Protein AF-0000000075883716 (afdb_homodimer)

Radius of gyration: 22.28 Å; Cα contacts (8 Å, |Δi|>4): 685; chains: 2; bounding box: 42×74×60 Å

Solvent-accessible surface area (backbone atoms only — not comparable to full-atom values): 14110 Å² total; per-residue (Å²): 68,43,34,39,40,38,35,42,37,38,42,79,94,45,75,47,80,47,77,49,76,32,64,31,48,77,49,76,56,90,81,33,36,36,43,35,32,54,48,97,84,68,30,48,33,39,36,39,33,46,90,54,38,39,35,41,36,36,60,47,88,74,57,36,56,46,53,40,36,57,77,34,74,32,83,33,60,38,58,40,90,90,40,79,38,62,29,22,30,38,20,78,39,65,47,73,37,78,90,73,34,32,36,41,40,30,33,33,39,19,37,56,75,78,58,46,74,59,32,37,38,42,35,35,39,36,49,46,70,74,78,74,75,82,122,68,43,34,39,39,39,34,43,37,37,41,78,94,43,75,46,79,46,78,47,77,34,63,33,46,79,48,78,57,90,82,32,36,35,42,36,33,55,48,95,84,69,30,48,33,39,37,39,33,47,93,55,38,38,36,42,36,36,61,47,88,74,58,38,56,46,54,40,35,59,77,32,74,32,84,34,60,39,56,40,90,91,38,78,38,62,28,22,30,39,20,79,40,66,48,74,36,77,90,75,34,33,36,42,41,30,32,32,38,18,38,57,76,78,58,46,76,59,32,37,38,43,34,36,39,36,49,45,68,75,77,74,74,82,120

Foldseek 3Di:
DKKWKWKWKDFPPDIDIDIDIFDWDWDDDPQWIWTWTADPVRWIWIWIDHQFKIWIWTVDVPIAIDIDGEQDWDWGWGQDPVGTAIWIKGWDDWDQDPVQQKIWTWTFIAHPPPRHTRMIMTMMMHDDDPDPPPD/DKKWKWKWKDFPPDIDIDIDIFDWDWDDDPQWIWTWTADPVRWIWIWIDHQFKIWIWTVDVPIAIDIDGEQDWDWGWGQDPVGTAIWIKGWDDWHQDPVQQKIWTWTFIAHPPPRHTRMIMTMMMHDDDPDPPPD

Organism: Streptococcus dysgalactiae (NCBI:txid1334)

InterPro domains:
  IPR012674 Calycin [G3DSA:2.40.128.20] (1-128)
  IPR012674 Calycin [SSF50814] (1-127)
  IPR015231 Protein of unknown function DUF1934 [PF09148] (4-124)

pLDDT: mean 92.32, std 9.29, range [39.94, 98.69]

Nearest PDB structures (foldseek):
  1r0u-assembly1_A  TM=7.817E-01  e=5.070E-07  Bacillus subtilis
  4k00-assembly1_A  TM=6.375E-01  e=2.279E-01  Synechocystis sp. PCC 6803 substr. Kazusa
  2v43-assembly1_A  TM=2.961E-01  e=4.507E-02  Escherichia coli BL21(DE3)
  5v10-assembly1_A-2  TM=6.487E-01  e=1.643E+00  Pseudomonas aeruginosa PAO1
  7svt-assembly4_V  TM=4.064E-01  e=4.759E+00  Mycobacterium tuberculosis

Sequence (270 aa):
MKLQIRNHIRFGDDTEIIHEVHDAEWRQKGDYQYLIYQNDEKEKVVIKYNENELTMSRFSTPQSIMKFFAGKKVLIALPTPMGIQQFLTDTRHYQLDHASQQLALHYDLLQAHTEASFASYQLELSWTFPEADDEMKLQIRNHIRFGDDTEIIHEVHDAEWRQKGDYQYLIYQNDEKEKVVIKYNENELTMSRFSTPQSIMKFFAGKKVLIALPTPMGIQQFLTDTRHYQLDHASQQLALHYDLLQAHTEASFASYQLELSWTFPEADDE

Secondary structure (DSSP, 8-state):
-EEEEEEEEEETTEEEEEEEEEEEEEEEETTEEEEEEE-TTS-EEEEEE-SSEEEEEEE-SS-EEEEEETTBEEEEEEEETTEEEEEEEEEEEEEEETTTTEEEEEEEEEETTT--EEEEEEEEEEEE-------/-EEEEEEEEEETTEEEEEEEEEEEEEEEETTEEEEEEE-TTS-EEEEEE-SSEEEEEEE-SS-EEEEEETTBEEEEEEEETTEEEEEEEEEEEEEEETTTTEEEEEEEEEETTT--EEEEEEEEEEEE-------

Structure (mmCIF, N/CA/C/O backbone):
data_AF-0000000075883716-model_v1
#
loop_
_entity.id
_entity.type
_entity.pdbx_description
1 polymer 'Uncharacterized beta-barrel protein YwiB (DUF1934 family)'
#
loop_
_atom_site.group_PDB
_atom_site.id
_atom_site.type_symbol
_atom_site.label_at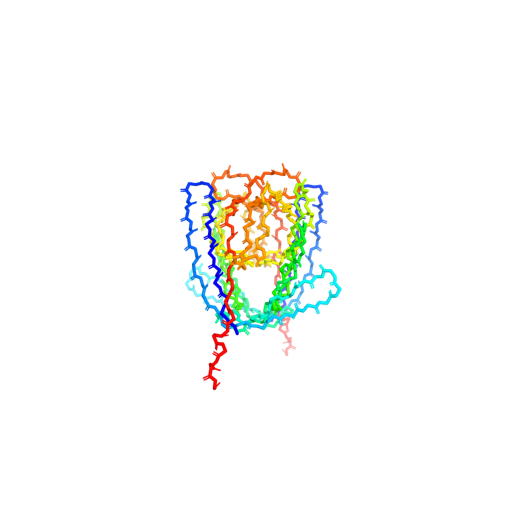om_id
_atom_site.label_alt_id
_atom_site.label_comp_id
_atom_site.label_asym_id
_atom_site.label_entity_id
_atom_site.label_seq_id
_atom_site.pdbx_PDB_ins_code
_atom_site.Cartn_x
_atom_site.Cartn_y
_atom_site.Cartn_z
_atom_site.occupancy
_atom_site.B_iso_or_equiv
_atom_site.auth_seq_id
_atom_site.auth_comp_id
_atom_site.auth_asym_id
_atom_site.auth_atom_id
_atom_site.pdbx_PDB_model_num
ATOM 1 N N . MET A 1 1 ? 1.562 16.672 25 1 93.88 1 MET A N 1
ATOM 2 C CA . MET A 1 1 ? 0.439 17.25 24.281 1 93.88 1 MET A CA 1
ATOM 3 C C . MET A 1 1 ? -0.435 16.156 23.672 1 93.88 1 MET A C 1
ATOM 5 O O . MET A 1 1 ? 0 15.016 23.516 1 93.88 1 MET A O 1
ATOM 9 N N . LYS A 1 2 ? -1.743 16.578 23.359 1 96.94 2 LYS A N 1
ATOM 10 C CA . LYS A 1 2 ? -2.65 15.648 22.688 1 96.94 2 LYS A CA 1
ATOM 11 C C . LYS A 1 2 ? -2.873 16.047 21.234 1 96.94 2 LYS A C 1
ATOM 13 O O . LYS A 1 2 ? -3.09 17.219 20.922 1 96.94 2 LYS A O 1
ATOM 18 N N . LEU A 1 3 ? -2.678 15.094 20.453 1 98.12 3 LEU A N 1
ATOM 19 C CA . LEU A 1 3 ? -2.949 15.273 19.031 1 98.12 3 LEU A CA 1
ATOM 20 C C . LEU A 1 3 ? -4.199 14.5 18.609 1 98.12 3 LEU A C 1
ATOM 22 O O . LEU A 1 3 ? -4.293 13.297 18.828 1 98.12 3 LEU A O 1
ATOM 26 N N . GLN A 1 4 ? -5.129 15.25 18.047 1 97.94 4 GLN A N 1
ATOM 27 C CA . GLN A 1 4 ? -6.336 14.641 17.5 1 97.94 4 GLN A CA 1
ATOM 28 C C . GLN A 1 4 ? -6.297 14.633 15.969 1 97.94 4 GLN A C 1
ATOM 30 O O . GLN A 1 4 ? -6.008 15.656 15.344 1 97.94 4 GLN A O 1
ATOM 35 N N . ILE A 1 5 ? -6.527 13.445 15.422 1 97.81 5 ILE A N 1
ATOM 36 C CA . ILE A 1 5 ? -6.531 13.258 13.977 1 97.81 5 ILE A CA 1
ATOM 37 C C . ILE A 1 5 ? -7.906 12.773 13.523 1 97.81 5 ILE A C 1
ATOM 39 O O . ILE A 1 5 ? -8.383 11.734 13.969 1 97.81 5 ILE A O 1
ATOM 43 N N . ARG A 1 6 ? -8.523 13.523 12.609 1 97.5 6 ARG A N 1
ATOM 44 C CA . ARG A 1 6 ? -9.797 13.156 11.984 1 97.5 6 ARG A CA 1
ATOM 45 C C . ARG A 1 6 ? -9.664 13.102 10.469 1 97.5 6 ARG A C 1
ATOM 47 O O . ARG A 1 6 ? -9.25 14.078 9.844 1 97.5 6 ARG A O 1
ATOM 54 N N . ASN A 1 7 ? -9.984 11.969 9.93 1 96.31 7 ASN A N 1
ATOM 55 C CA . ASN A 1 7 ? -9.867 11.773 8.484 1 96.31 7 ASN A CA 1
ATOM 56 C C . ASN A 1 7 ? -11.164 11.227 7.891 1 96.31 7 ASN A C 1
ATOM 58 O O . ASN A 1 7 ? -11.68 10.211 8.344 1 96.31 7 ASN A O 1
ATOM 62 N N . HIS A 1 8 ? -11.719 11.992 6.98 1 95.94 8 HIS A N 1
ATOM 63 C CA . HIS A 1 8 ? -12.82 11.516 6.148 1 95.94 8 HIS A CA 1
ATOM 64 C C . HIS A 1 8 ? -12.312 11.031 4.797 1 95.94 8 HIS A C 1
ATOM 66 O O . HIS A 1 8 ? -11.781 11.812 4.008 1 95.94 8 HIS A O 1
ATOM 72 N N . ILE A 1 9 ? -12.445 9.75 4.59 1 93.25 9 ILE A N 1
ATOM 73 C CA . ILE A 1 9 ? -11.898 9.133 3.389 1 93.25 9 ILE A CA 1
ATOM 74 C C . ILE A 1 9 ? -13.039 8.672 2.48 1 93.25 9 ILE A C 1
ATOM 76 O O . ILE A 1 9 ? -13.938 7.949 2.918 1 93.25 9 ILE A O 1
ATOM 80 N N . ARG A 1 10 ? -12.992 9.125 1.214 1 89.5 10 ARG A N 1
ATOM 81 C CA . ARG A 1 10 ? -13.977 8.711 0.218 1 89.5 10 ARG A CA 1
ATOM 82 C C . ARG A 1 10 ? -13.305 7.949 -0.924 1 89.5 10 ARG A C 1
ATOM 84 O O . ARG A 1 10 ? -12.375 8.453 -1.552 1 89.5 10 ARG A O 1
ATOM 91 N N . PHE A 1 11 ? -13.703 6.801 -1.107 1 80.88 11 PHE A N 1
ATOM 92 C CA . PHE A 1 11 ? -13.266 6.02 -2.26 1 80.88 11 PHE A CA 1
ATOM 93 C C . PHE A 1 11 ? -14.453 5.395 -2.975 1 80.88 11 PHE A C 1
ATOM 95 O O . PHE A 1 11 ? -15.109 4.5 -2.438 1 80.88 11 PHE A O 1
ATOM 102 N N . GLY A 1 12 ? -14.672 5.875 -4.215 1 76 12 GLY A N 1
ATOM 103 C CA . GLY A 1 12 ? -15.898 5.512 -4.902 1 76 12 GLY A CA 1
ATOM 104 C C . GLY A 1 12 ? -17.141 5.898 -4.141 1 76 12 GLY A C 1
ATOM 105 O O . GLY A 1 12 ? -17.344 7.074 -3.818 1 76 12 GLY A O 1
ATOM 106 N N . ASP A 1 13 ? -17.953 4.762 -3.758 1 77.44 13 ASP A N 1
ATOM 107 C CA . ASP A 1 13 ? -19.219 5.004 -3.051 1 77.44 13 ASP A CA 1
ATOM 108 C C . ASP A 1 13 ? -19.047 4.781 -1.55 1 77.44 13 ASP A C 1
ATOM 110 O O . ASP A 1 13 ? -19.969 5.035 -0.776 1 77.44 13 ASP A O 1
ATOM 114 N N . ASP A 1 14 ? -17.859 4.461 -1.223 1 80.75 14 ASP A N 1
ATOM 115 C CA . ASP A 1 14 ? -17.625 4.133 0.18 1 80.75 14 ASP A CA 1
ATOM 116 C C . ASP A 1 14 ? -17 5.316 0.92 1 80.75 14 ASP A C 1
ATOM 118 O O . ASP A 1 14 ? -16.25 6.098 0.333 1 80.75 14 ASP A O 1
ATOM 122 N N . THR A 1 15 ? -17.422 5.43 2.158 1 87.94 15 THR A N 1
ATOM 123 C CA . THR A 1 15 ? -16.844 6.445 3.035 1 87.94 15 THR A CA 1
ATOM 124 C C . THR A 1 15 ? -16.344 5.82 4.336 1 87.94 15 THR A C 1
ATOM 126 O O . THR A 1 15 ? -16.984 4.91 4.875 1 87.94 15 THR A O 1
ATOM 129 N N . GLU A 1 16 ? -15.188 6.223 4.711 1 88.5 16 GLU A N 1
ATOM 130 C CA . GLU A 1 16 ? -14.609 5.809 5.988 1 88.5 16 GLU A CA 1
ATOM 131 C C . GLU A 1 16 ? -14.195 7.016 6.824 1 88.5 16 GLU A C 1
ATOM 133 O O . GLU A 1 16 ? -13.602 7.965 6.301 1 88.5 16 GLU A O 1
ATOM 138 N N . ILE A 1 17 ? -14.586 6.945 8.117 1 92.5 17 ILE A N 1
ATOM 139 C CA . ILE A 1 17 ? -14.164 8 9.031 1 92.5 17 ILE A CA 1
ATOM 140 C C . ILE A 1 17 ? -13.219 7.43 10.078 1 92.5 17 ILE A C 1
ATOM 142 O O . ILE A 1 17 ? -13.547 6.441 10.75 1 92.5 17 ILE A O 1
ATOM 146 N N . ILE A 1 18 ? -12.086 8.055 10.188 1 91.94 18 ILE A N 1
ATOM 147 C CA . ILE A 1 18 ? -11.086 7.625 11.156 1 91.94 18 ILE A CA 1
ATOM 148 C C . ILE A 1 18 ? -10.852 8.734 12.18 1 91.94 18 ILE A C 1
ATOM 150 O O . ILE A 1 18 ? -10.672 9.898 11.812 1 91.94 18 ILE A O 1
ATOM 154 N N . HIS A 1 19 ? -10.953 8.398 13.414 1 95.62 19 HIS A N 1
ATOM 155 C CA . HIS A 1 19 ? -10.648 9.32 14.508 1 95.62 19 HIS A CA 1
ATOM 156 C C . HIS A 1 19 ? -9.656 8.711 15.484 1 95.62 19 HIS A C 1
ATOM 158 O O . HIS A 1 19 ? -9.875 7.609 15.992 1 95.62 19 HIS A O 1
ATOM 164 N N . GLU A 1 20 ? -8.586 9.508 15.648 1 96.25 20 GLU A N 1
ATOM 165 C CA . GLU A 1 20 ? -7.539 9.039 16.547 1 96.25 20 GLU A CA 1
ATOM 166 C C . GLU A 1 20 ? -7.039 10.164 17.453 1 96.25 20 GLU A C 1
ATOM 168 O O . GLU A 1 20 ? -6.98 11.328 17.031 1 96.25 20 GLU A O 1
ATOM 173 N N . VAL A 1 21 ? -6.637 9.742 18.672 1 97 21 VAL A N 1
ATOM 174 C CA . VAL A 1 21 ? -6.004 10.68 19.609 1 97 21 VAL A CA 1
ATOM 175 C C . VAL A 1 21 ? -4.707 10.078 20.125 1 97 21 VAL A C 1
ATOM 177 O O . VAL A 1 21 ? -4.672 8.914 20.531 1 97 21 VAL A O 1
ATOM 180 N N . HIS A 1 22 ? -3.709 10.891 20.062 1 97.88 22 HIS A N 1
ATOM 181 C CA . HIS A 1 22 ? -2.406 10.414 20.516 1 97.88 22 HIS A CA 1
ATOM 182 C C . HIS A 1 22 ? -1.719 11.453 21.406 1 97.88 22 HIS A C 1
ATOM 184 O O . HIS A 1 22 ? -1.972 12.648 21.266 1 97.88 22 HIS A O 1
ATOM 190 N N . ASP A 1 23 ? -0.88 10.875 22.297 1 97.62 23 ASP A N 1
ATOM 191 C CA . ASP A 1 23 ? 0.137 11.758 22.875 1 97.62 23 ASP A CA 1
ATOM 192 C C . ASP A 1 23 ? 1.194 12.109 21.828 1 97.62 23 ASP A C 1
ATOM 194 O O . ASP A 1 23 ? 1.648 11.25 21.078 1 97.62 23 ASP A O 1
ATOM 198 N N . ALA A 1 24 ? 1.504 13.398 21.781 1 97.75 24 ALA A N 1
ATOM 199 C CA . ALA A 1 24 ? 2.455 13.828 20.75 1 97.75 24 ALA A CA 1
ATOM 200 C C . ALA A 1 24 ? 3.455 14.836 21.328 1 97.75 24 ALA A C 1
ATOM 202 O O . ALA A 1 24 ? 3.199 15.461 22.359 1 97.75 24 ALA A O 1
ATOM 203 N N . GLU A 1 25 ? 4.559 14.828 20.703 1 97.38 25 GLU A N 1
ATOM 204 C CA . GLU A 1 25 ? 5.555 15.867 20.938 1 97.38 25 GLU A CA 1
ATOM 205 C C . GLU A 1 25 ? 5.496 16.938 19.844 1 97.38 25 GLU A C 1
ATOM 207 O O . GLU A 1 25 ? 5.336 16.625 18.656 1 97.38 25 GLU A O 1
ATOM 212 N N . TRP A 1 26 ? 5.543 18.156 20.281 1 95.81 26 TRP A N 1
ATOM 213 C CA . TRP A 1 26 ? 5.617 19.281 19.344 1 95.81 26 TRP A CA 1
ATOM 214 C C . TRP A 1 26 ? 7 19.906 19.359 1 95.81 26 TRP A C 1
ATOM 216 O O . TRP A 1 26 ? 7.59 20.109 20.422 1 95.81 26 TRP A O 1
ATOM 226 N N . ARG A 1 27 ? 7.551 20.188 18.156 1 96.31 27 ARG A N 1
ATOM 227 C CA . ARG A 1 27 ? 8.836 20.859 17.984 1 96.31 27 ARG A CA 1
ATOM 228 C C . ARG A 1 27 ? 8.773 21.891 16.875 1 96.31 27 ARG A C 1
ATOM 230 O O . ARG A 1 27 ? 7.918 21.812 15.984 1 96.31 27 ARG A O 1
ATOM 237 N N . GLN A 1 28 ? 9.625 22.844 17.016 1 95.06 28 GLN A N 1
ATOM 238 C CA . GLN A 1 28 ? 9.789 23.828 15.945 1 95.06 28 GLN A CA 1
ATOM 239 C C . GLN A 1 28 ? 11.25 23.922 15.508 1 95.06 28 GLN A C 1
ATOM 241 O O . GLN A 1 28 ? 12.148 23.969 16.344 1 95.06 28 GLN A O 1
ATOM 246 N N . LYS A 1 29 ? 11.453 23.844 14.273 1 95.5 29 LYS A N 1
ATOM 247 C CA . LYS A 1 29 ? 12.766 23.984 13.664 1 95.5 29 LYS A CA 1
ATOM 248 C C . LYS A 1 29 ? 12.695 24.844 12.398 1 95.5 29 LYS A C 1
ATOM 250 O O . LYS A 1 29 ? 12.18 24.391 11.375 1 95.5 29 LYS A O 1
ATOM 255 N N . GLY A 1 30 ? 13.328 26 12.422 1 94.31 30 GLY A N 1
ATOM 256 C CA . GLY A 1 30 ? 13.203 26.906 11.289 1 94.31 30 GLY A CA 1
ATOM 257 C C . GLY A 1 30 ? 11.766 27.266 10.969 1 94.31 30 GLY A C 1
ATOM 258 O O . GLY A 1 30 ? 11.023 27.719 11.844 1 94.31 30 GLY A O 1
ATOM 259 N N . ASP A 1 31 ? 11.398 27.125 9.773 1 95.12 31 ASP A N 1
ATOM 260 C CA . ASP A 1 31 ? 10.062 27.5 9.312 1 95.12 31 ASP A CA 1
ATOM 261 C C . ASP A 1 31 ? 9.117 26.312 9.383 1 95.12 31 ASP A C 1
ATOM 263 O O . ASP A 1 31 ? 7.996 26.375 8.859 1 95.12 31 ASP A O 1
ATOM 267 N N . TYR A 1 32 ? 9.578 25.25 10.062 1 97.56 32 TYR A N 1
ATOM 268 C CA . TYR A 1 32 ? 8.75 24.047 10.117 1 97.56 32 TYR A CA 1
ATOM 269 C C . TYR A 1 32 ? 8.383 23.703 11.555 1 97.56 32 TYR A C 1
ATOM 271 O O . TYR A 1 32 ? 9.148 23.984 12.477 1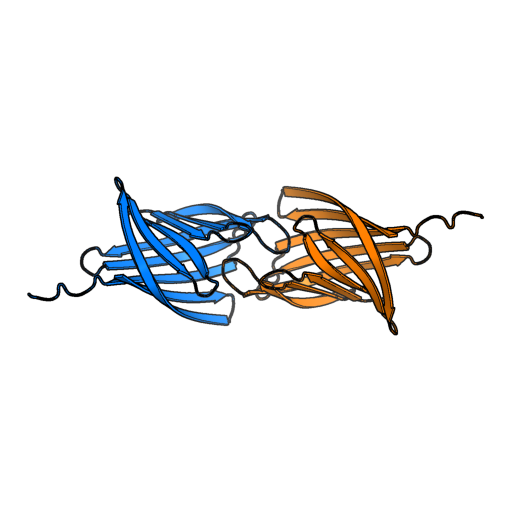 97.56 32 TYR A O 1
ATOM 279 N N . GLN A 1 33 ? 7.223 23.188 11.711 1 97.44 33 GLN A N 1
ATOM 280 C CA . GLN A 1 33 ? 6.766 22.562 12.953 1 97.44 33 GLN A CA 1
ATOM 281 C C . GLN A 1 33 ? 6.621 21.062 12.789 1 97.44 33 GLN A C 1
ATOM 283 O O . GLN A 1 33 ? 6.355 20.578 11.688 1 97.44 33 GLN A O 1
ATOM 288 N N . TYR A 1 34 ? 6.812 20.422 13.938 1 98.31 34 TYR A N 1
ATOM 289 C CA . TYR A 1 34 ? 6.773 18.969 13.93 1 98.31 34 TYR A CA 1
ATOM 290 C C . TYR A 1 34 ? 5.809 18.438 14.984 1 98.31 34 TYR A C 1
ATOM 292 O O . TYR A 1 34 ? 5.785 18.922 16.109 1 98.31 34 TYR A O 1
ATOM 300 N N . LEU A 1 35 ? 5 17.594 14.57 1 98.19 35 LEU A N 1
ATOM 301 C CA . LEU A 1 35 ? 4.238 16.734 15.477 1 98.19 35 LEU A CA 1
ATOM 302 C C . LEU A 1 35 ? 4.734 15.297 15.422 1 98.19 35 LEU A C 1
ATOM 304 O O . LEU A 1 35 ? 4.746 14.688 14.352 1 98.19 35 LEU A O 1
ATOM 308 N N . ILE A 1 36 ? 5.172 14.797 16.578 1 98.56 36 ILE A N 1
ATOM 309 C CA . ILE A 1 36 ? 5.742 13.461 16.641 1 98.56 36 ILE A CA 1
ATOM 310 C C . ILE A 1 36 ? 4.926 12.594 17.594 1 98.56 36 ILE A C 1
ATOM 312 O O . ILE A 1 36 ? 4.68 12.992 18.734 1 98.56 36 ILE A O 1
ATOM 316 N N . TYR A 1 37 ? 4.508 11.516 17.094 1 98.38 37 TYR A N 1
ATOM 317 C CA . TYR A 1 37 ? 3.707 10.633 17.938 1 98.38 37 TYR A CA 1
ATOM 318 C C . TYR A 1 37 ? 3.9 9.172 17.547 1 98.38 37 TYR A C 1
ATOM 320 O O . TYR A 1 37 ? 4.574 8.883 16.547 1 98.38 37 TYR A O 1
ATOM 328 N N . GLN A 1 38 ? 3.395 8.297 18.3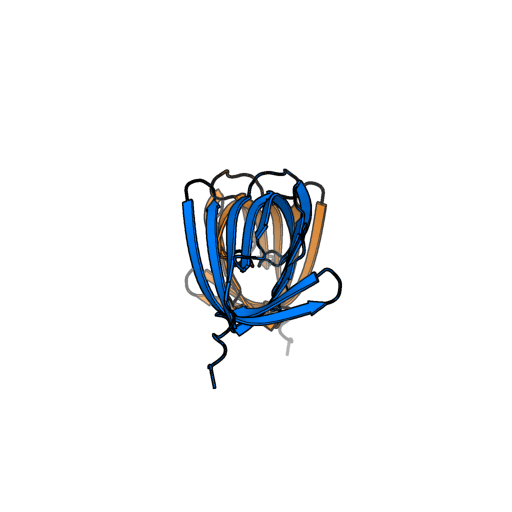44 1 98 38 GLN A N 1
ATOM 329 C CA . GLN A 1 38 ? 3.326 6.871 18.031 1 98 38 GLN A CA 1
ATOM 330 C C . GLN A 1 38 ? 1.896 6.445 17.703 1 98 38 GLN A C 1
ATOM 332 O O . GLN A 1 38 ? 0.974 6.715 18.484 1 98 38 GLN A O 1
ATOM 337 N N . ASN A 1 39 ? 1.812 5.863 16.516 1 94.06 39 ASN A N 1
ATOM 338 C CA . ASN A 1 39 ? 0.46 5.438 16.172 1 94.06 39 ASN A CA 1
ATOM 339 C C . ASN A 1 39 ? 0.07 4.156 16.891 1 94.06 39 ASN A C 1
ATOM 341 O O . ASN A 1 39 ? 0.798 3.688 17.781 1 94.06 39 ASN A O 1
ATOM 345 N N . ASP A 1 40 ? -1.122 3.621 16.609 1 89.31 40 ASP A N 1
ATOM 346 C CA . ASP A 1 40 ? -1.671 2.463 17.312 1 89.31 40 ASP A CA 1
ATOM 347 C C . ASP A 1 40 ? -0.812 1.223 17.078 1 89.31 40 ASP A C 1
ATOM 349 O O . ASP A 1 40 ? -0.785 0.313 17.906 1 89.31 40 ASP A O 1
ATOM 353 N N . GLU A 1 41 ? -0.111 1.233 16 1 86.81 41 GLU A N 1
ATOM 354 C CA . GLU A 1 41 ? 0.768 0.119 15.664 1 86.81 41 GLU A CA 1
ATOM 355 C C . GLU A 1 41 ? 2.152 0.301 16.281 1 86.81 41 GLU A C 1
ATOM 357 O O . GLU A 1 41 ? 3.082 -0.443 15.961 1 86.81 41 GLU A O 1
ATOM 362 N N . LYS A 1 42 ? 2.277 1.268 17.062 1 92.25 42 LYS A N 1
ATOM 363 C CA . LYS A 1 42 ? 3.506 1.592 17.797 1 92.25 42 LYS A CA 1
ATOM 364 C C . LYS A 1 42 ? 4.598 2.057 16.828 1 92.25 42 LYS A C 1
ATOM 366 O O . LYS A 1 42 ? 5.785 1.831 17.078 1 92.25 42 LYS A O 1
ATOM 371 N N . GLU A 1 43 ? 4.238 2.562 15.734 1 94.44 43 GLU A N 1
ATOM 372 C CA . GLU A 1 43 ? 5.176 3.176 14.797 1 94.44 43 GLU A CA 1
ATOM 373 C C . GLU A 1 43 ? 5.34 4.668 15.086 1 94.44 43 GLU A C 1
ATOM 375 O O . GLU A 1 43 ? 4.371 5.355 15.398 1 94.44 43 GLU A O 1
ATOM 380 N N . LYS A 1 44 ? 6.555 5.051 14.953 1 97.94 44 LYS A N 1
ATOM 381 C CA . LYS A 1 44 ? 6.797 6.488 15.039 1 97.94 44 LYS A CA 1
ATOM 382 C C . LYS A 1 44 ? 6.27 7.207 13.797 1 97.94 44 LYS A C 1
ATOM 384 O O . LYS A 1 44 ? 6.492 6.758 12.672 1 97.94 44 LYS A O 1
ATOM 389 N N . VAL A 1 45 ? 5.527 8.266 13.984 1 97.88 45 VAL A N 1
ATOM 390 C CA . VAL A 1 45 ? 5.027 9.102 12.898 1 97.88 45 VAL A CA 1
ATOM 391 C C . VAL A 1 45 ? 5.469 10.547 13.117 1 97.88 45 VAL A C 1
ATOM 393 O O . VAL A 1 45 ? 5.375 11.07 14.234 1 97.88 45 VAL A O 1
ATOM 396 N N . VAL A 1 46 ? 5.988 11.164 12.078 1 98.62 46 VAL A N 1
ATOM 397 C CA . VAL A 1 46 ? 6.398 12.562 12.125 1 98.62 46 VAL A CA 1
ATOM 398 C C . VAL A 1 46 ? 5.602 13.367 11.102 1 98.62 46 VAL A C 1
ATOM 400 O O . VAL A 1 46 ? 5.613 13.055 9.914 1 98.62 46 VAL A O 1
ATOM 403 N N . ILE A 1 47 ? 4.934 14.344 11.609 1 98.44 47 ILE A N 1
ATOM 404 C CA . ILE A 1 47 ? 4.27 15.312 10.75 1 98.44 47 ILE A CA 1
ATOM 405 C C . ILE A 1 47 ? 5.043 16.625 10.766 1 98.44 47 ILE A C 1
ATOM 407 O O . ILE A 1 47 ? 5.121 17.297 11.797 1 98.44 47 ILE A O 1
ATOM 411 N N . LYS A 1 48 ? 5.652 16.891 9.672 1 98.62 48 LYS A N 1
ATOM 412 C CA . LYS A 1 48 ? 6.336 18.156 9.453 1 98.62 48 LYS A CA 1
ATOM 413 C C . LYS A 1 48 ? 5.477 19.109 8.633 1 98.62 48 LYS A C 1
ATOM 415 O O . LYS A 1 48 ? 5.012 18.766 7.547 1 98.62 48 LYS A O 1
ATOM 420 N N . TYR A 1 49 ? 5.195 20.312 9.164 1 98.56 49 TYR A N 1
ATOM 421 C CA . TYR A 1 49 ? 4.285 21.172 8.422 1 98.56 49 TYR A CA 1
ATOM 422 C C . TYR A 1 49 ? 4.691 22.641 8.555 1 98.56 49 TYR A C 1
ATOM 424 O O . TYR A 1 49 ? 5.434 23 9.469 1 98.56 49 TYR A O 1
ATOM 432 N N . ASN A 1 50 ? 4.387 23.422 7.621 1 98.19 50 ASN A N 1
ATOM 433 C CA . ASN A 1 50 ? 4.469 24.875 7.652 1 98.19 50 ASN A CA 1
ATOM 434 C C . ASN A 1 50 ? 3.26 25.531 6.977 1 98.19 50 ASN A C 1
ATOM 436 O O . ASN A 1 50 ? 2.182 24.922 6.926 1 98.19 50 ASN A O 1
ATOM 440 N N . GLU A 1 51 ? 3.398 26.703 6.473 1 97.38 51 GLU A N 1
ATOM 441 C CA . GLU A 1 51 ? 2.244 27.453 5.988 1 97.38 51 GLU A CA 1
ATOM 442 C C . GLU A 1 51 ? 1.726 26.891 4.672 1 97.38 51 GLU A C 1
ATOM 444 O O . GLU A 1 51 ? 0.583 27.141 4.285 1 97.38 51 GLU A O 1
ATOM 449 N N . ASN A 1 52 ? 2.533 26.047 4.066 1 96.81 52 ASN A N 1
ATOM 450 C CA . ASN A 1 52 ? 2.143 25.703 2.701 1 96.81 52 ASN A CA 1
ATOM 451 C C . ASN A 1 52 ? 2.328 24.219 2.412 1 96.81 52 ASN A C 1
ATOM 453 O O . ASN A 1 52 ? 1.896 23.734 1.369 1 96.81 52 ASN A O 1
ATOM 457 N N . GLU A 1 53 ? 2.977 23.547 3.32 1 98 53 GLU A N 1
ATOM 458 C CA . GLU A 1 53 ? 3.279 22.141 3.008 1 98 53 GLU A CA 1
ATOM 459 C C . G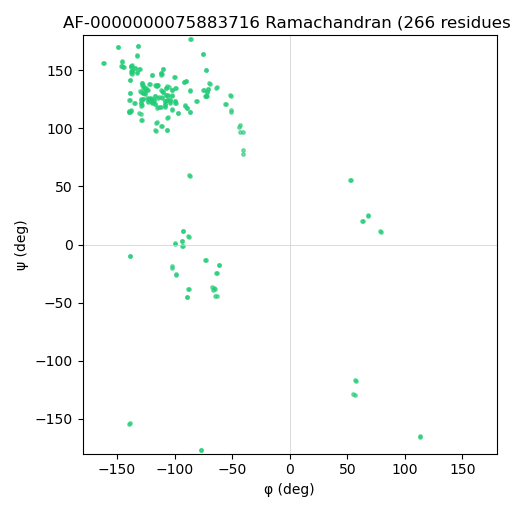LU A 1 53 ? 3.252 21.281 4.262 1 98 53 GLU A C 1
ATOM 461 O O . GLU A 1 53 ? 3.396 21.781 5.379 1 98 53 GLU A O 1
ATOM 466 N N . LEU A 1 54 ? 2.984 20.062 4.062 1 98.62 54 LEU A N 1
ATOM 467 C CA . LEU A 1 54 ? 2.965 19.047 5.113 1 98.62 54 LEU A CA 1
ATOM 468 C C . LEU A 1 54 ? 3.596 17.75 4.625 1 98.62 54 LEU A C 1
ATOM 470 O O . LEU A 1 54 ? 3.346 17.312 3.5 1 98.62 54 LEU A O 1
ATOM 474 N N . THR A 1 55 ? 4.5 17.203 5.387 1 98.69 55 THR A N 1
ATOM 475 C CA . THR A 1 55 ? 5.082 15.891 5.145 1 98.69 55 THR A CA 1
ATOM 476 C C . THR A 1 55 ? 4.77 14.945 6.297 1 98.69 55 THR A C 1
ATOM 478 O O . THR A 1 55 ? 4.984 15.281 7.461 1 98.69 55 THR A O 1
ATOM 481 N N . MET A 1 56 ? 4.203 13.898 5.93 1 98.19 56 MET A N 1
ATOM 482 C CA . MET A 1 56 ? 3.932 12.852 6.914 1 98.19 56 MET A CA 1
ATOM 483 C C . MET A 1 56 ? 4.844 11.648 6.695 1 98.19 56 MET A C 1
ATOM 485 O O . MET A 1 56 ? 4.797 11.008 5.645 1 98.19 56 MET A O 1
ATOM 489 N N . SER A 1 57 ? 5.641 11.375 7.695 1 98 57 SER A N 1
ATOM 490 C CA . SER A 1 57 ? 6.559 10.234 7.641 1 98 57 SER A CA 1
ATOM 491 C C . SER A 1 57 ? 6.184 9.18 8.672 1 98 57 SER A C 1
ATOM 493 O O . SER A 1 57 ? 6.109 9.469 9.867 1 98 57 SER A O 1
ATOM 495 N N . ARG A 1 58 ? 5.875 8.055 8.133 1 95.75 58 ARG A N 1
ATOM 496 C CA . ARG A 1 58 ? 5.637 6.902 9 1 95.75 58 ARG A CA 1
ATOM 497 C C . ARG A 1 58 ? 6.836 5.965 9 1 95.75 58 ARG A C 1
ATOM 499 O O . ARG A 1 58 ? 7.195 5.402 7.965 1 95.75 58 ARG A O 1
ATOM 506 N N . PHE A 1 59 ? 7.422 5.848 10.172 1 95.56 59 PHE A N 1
ATOM 507 C CA . PHE A 1 59 ? 8.625 5.031 10.273 1 95.56 59 PHE A CA 1
ATOM 508 C C . PHE A 1 59 ? 8.266 3.57 10.531 1 95.56 59 PHE A C 1
ATOM 510 O O . PHE A 1 59 ? 8.648 3.002 11.555 1 95.56 59 PHE A O 1
ATOM 517 N N . SER A 1 60 ? 7.531 3.074 9.594 1 90 60 SER A N 1
ATOM 518 C CA . SER A 1 60 ? 7.211 1.653 9.516 1 90 60 SER A CA 1
ATOM 519 C C . SER A 1 60 ? 8.289 0.885 8.766 1 90 60 SER A C 1
ATOM 521 O O . SER A 1 60 ? 9.328 1.448 8.414 1 90 60 SER A O 1
ATOM 523 N N . THR A 1 61 ? 8.094 -0.494 8.695 1 84.12 61 THR A N 1
ATOM 524 C CA . THR A 1 61 ? 8.945 -1.316 7.844 1 84.12 61 THR A CA 1
ATOM 525 C C . THR A 1 61 ? 8.125 -1.953 6.723 1 84.12 61 THR A C 1
ATOM 527 O O . THR A 1 61 ? 7.344 -2.871 6.961 1 84.12 61 THR A O 1
ATOM 530 N N . PRO A 1 62 ? 8.289 -1.405 5.504 1 86.94 62 PRO A N 1
ATOM 531 C CA . PRO A 1 62 ? 9.109 -0.27 5.062 1 86.94 62 PRO A CA 1
ATOM 532 C C . PRO A 1 62 ? 8.5 1.076 5.457 1 86.94 62 PRO A C 1
ATOM 534 O O . PRO A 1 62 ? 7.316 1.153 5.785 1 86.94 62 PRO A O 1
ATOM 537 N N . GLN A 1 63 ? 9.375 2.068 5.363 1 92.88 63 GLN A N 1
ATOM 538 C CA . GLN A 1 63 ? 8.945 3.428 5.68 1 92.88 63 GLN A CA 1
ATOM 539 C C . GLN A 1 63 ? 8.047 3.988 4.586 1 92.88 63 GLN A C 1
ATOM 541 O O . GLN A 1 63 ? 8.18 3.621 3.416 1 92.88 63 GLN A O 1
ATOM 546 N N . SER A 1 64 ? 7.094 4.914 4.988 1 95.31 64 SER A N 1
ATOM 547 C CA . SER A 1 64 ? 6.258 5.617 4.023 1 95.31 64 SER A CA 1
ATOM 548 C C . SER A 1 64 ? 6.297 7.125 4.254 1 95.31 64 SER A C 1
ATOM 550 O O . SER A 1 64 ? 6.289 7.582 5.398 1 95.31 64 SER A O 1
ATOM 552 N N . ILE A 1 65 ? 6.406 7.867 3.137 1 97.31 65 ILE A N 1
ATOM 553 C CA . ILE A 1 65 ? 6.465 9.32 3.195 1 97.31 65 ILE A CA 1
ATOM 554 C C . ILE A 1 65 ? 5.441 9.922 2.236 1 97.31 65 ILE A C 1
ATOM 556 O O . ILE A 1 65 ? 5.438 9.609 1.044 1 97.31 65 ILE A O 1
ATOM 560 N N . MET A 1 66 ? 4.555 10.711 2.809 1 97.5 66 MET A N 1
ATOM 561 C CA . MET A 1 66 ? 3.609 11.453 1.984 1 97.5 66 MET A CA 1
ATOM 562 C C . MET A 1 66 ? 3.861 12.953 2.086 1 97.5 66 MET A C 1
ATOM 564 O O . MET A 1 66 ? 4.055 13.484 3.182 1 97.5 66 MET A O 1
ATOM 568 N N . LYS A 1 67 ? 3.799 13.555 0.95 1 98.38 67 LYS A N 1
ATOM 569 C CA . LYS A 1 67 ? 4.027 14.992 0.893 1 98.38 67 LYS A CA 1
ATOM 570 C C . LYS A 1 67 ? 2.826 15.719 0.287 1 98.38 67 LYS A C 1
ATOM 572 O O . LYS A 1 67 ? 2.232 15.242 -0.682 1 98.38 67 LYS A O 1
ATOM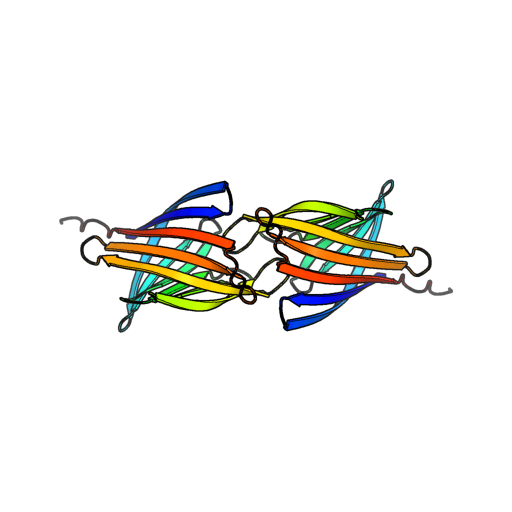 577 N N . PHE A 1 68 ? 2.531 16.828 0.912 1 98.44 68 PHE A N 1
ATOM 578 C CA . PHE A 1 68 ? 1.404 17.641 0.485 1 98.44 68 PHE A CA 1
ATOM 579 C C . PHE A 1 68 ? 1.827 19.094 0.309 1 98.44 68 PHE A C 1
ATOM 581 O O . PHE A 1 68 ? 2.451 19.672 1.199 1 98.44 68 PHE A O 1
ATOM 588 N N . PHE A 1 69 ? 1.568 19.578 -0.833 1 98.12 69 PHE A N 1
ATOM 589 C CA . PHE A 1 69 ? 1.812 20.984 -1.132 1 98.12 69 PHE A CA 1
ATOM 590 C C . PHE A 1 69 ? 0.537 21.656 -1.615 1 98.12 69 PHE A C 1
ATOM 592 O O . PHE A 1 69 ? -0.11 21.188 -2.551 1 98.12 69 PHE A O 1
ATOM 599 N N . ALA A 1 70 ? 0.208 22.75 -0.946 1 96.81 70 ALA A N 1
ATOM 600 C CA . ALA A 1 70 ? -1.027 23.453 -1.265 1 96.81 70 ALA A CA 1
ATOM 601 C C . ALA A 1 70 ? -1.074 23.844 -2.742 1 96.81 70 ALA A C 1
ATOM 603 O O . ALA A 1 70 ? -0.185 24.531 -3.238 1 96.81 70 ALA A O 1
ATOM 604 N N . GLY A 1 71 ? -2.092 23.359 -3.432 1 95.75 71 GLY A N 1
ATOM 605 C CA . GLY A 1 71 ? -2.365 23.781 -4.801 1 95.75 71 GLY A CA 1
ATOM 606 C C . GLY A 1 71 ? -1.467 23.094 -5.816 1 95.75 71 GLY A C 1
ATOM 607 O O . GLY A 1 71 ? -1.381 23.531 -6.965 1 95.75 71 GLY A O 1
ATOM 608 N N . LYS A 1 72 ? -0.744 22.078 -5.359 1 95.94 72 LYS A N 1
ATOM 609 C CA . LYS A 1 72 ? 0.191 21.391 -6.25 1 95.94 72 LYS A CA 1
ATOM 610 C C . LYS A 1 72 ? 0.038 19.875 -6.152 1 95.94 72 LYS A C 1
ATOM 612 O O . LYS A 1 72 ? -0.337 19.359 -5.098 1 95.94 72 LYS A O 1
ATOM 617 N N . LYS A 1 73 ? 0.273 19.266 -7.234 1 97.5 73 LYS A N 1
ATOM 618 C CA . LYS A 1 73 ? 0.41 17.812 -7.234 1 97.5 73 LYS A CA 1
ATOM 619 C C . LYS A 1 73 ? 1.843 17.391 -6.914 1 97.5 73 LYS A C 1
ATOM 621 O O . LYS A 1 73 ? 2.797 18 -7.402 1 97.5 73 LYS A O 1
ATOM 626 N N . VAL A 1 74 ? 1.942 16.484 -6.043 1 97.75 74 VAL A N 1
ATOM 627 C CA . VAL A 1 74 ? 3.256 16 -5.637 1 97.75 74 VAL A CA 1
ATOM 628 C C . VAL A 1 74 ? 3.346 14.492 -5.879 1 97.75 74 VAL A C 1
ATOM 630 O O . VAL A 1 74 ? 2.465 13.734 -5.465 1 97.75 74 VAL A O 1
ATOM 633 N N . LEU A 1 75 ? 4.371 14.102 -6.621 1 96 75 LEU A N 1
ATOM 634 C CA . LEU A 1 75 ? 4.617 12.688 -6.844 1 96 75 LEU A CA 1
ATOM 635 C C . LEU A 1 75 ? 5.176 12.031 -5.582 1 96 75 LEU A C 1
ATOM 637 O O . LEU A 1 75 ? 6.125 12.539 -4.98 1 96 75 LEU A O 1
ATOM 641 N N . ILE A 1 76 ? 4.496 10.875 -5.164 1 94.88 76 ILE A N 1
ATOM 642 C CA . ILE A 1 76 ? 4.98 10.141 -3.998 1 94.88 76 ILE A CA 1
ATOM 643 C C . ILE A 1 76 ? 5.094 8.656 -4.328 1 94.88 76 ILE A C 1
ATOM 645 O O . ILE A 1 76 ? 4.414 8.164 -5.234 1 94.88 76 ILE A O 1
ATOM 649 N N . ALA A 1 77 ? 6.008 8.047 -3.652 1 91.81 77 ALA A N 1
ATOM 650 C CA . ALA A 1 77 ? 6.211 6.605 -3.779 1 91.81 77 ALA A CA 1
ATOM 651 C C . ALA A 1 77 ? 5.828 5.883 -2.49 1 91.81 77 ALA A C 1
ATOM 653 O O . ALA A 1 77 ? 6.395 6.152 -1.428 1 91.81 77 ALA A O 1
ATOM 654 N N . LEU A 1 78 ? 4.809 4.98 -2.58 1 92.38 78 LEU A N 1
ATOM 655 C CA . LEU A 1 78 ? 4.312 4.312 -1.382 1 92.38 78 LEU A CA 1
ATOM 656 C C . LEU A 1 78 ? 4.57 2.811 -1.449 1 92.38 78 LEU A C 1
ATOM 658 O O . LEU A 1 78 ? 4.398 2.193 -2.502 1 92.38 78 LEU A O 1
ATOM 662 N N . PRO A 1 79 ? 4.992 2.305 -0.361 1 90.31 79 PRO A N 1
ATOM 663 C CA . PRO A 1 79 ? 5.137 0.847 -0.323 1 90.31 79 PRO A CA 1
ATOM 664 C C . PRO A 1 79 ? 3.799 0.121 -0.219 1 90.31 79 PRO A C 1
ATOM 666 O O . PRO A 1 79 ? 2.924 0.538 0.545 1 90.31 79 PRO A O 1
ATOM 669 N N . THR A 1 80 ? 3.559 -0.867 -0.989 1 87.19 80 THR A N 1
ATOM 670 C CA . THR A 1 80 ? 2.426 -1.784 -0.936 1 87.19 80 THR A CA 1
ATOM 671 C C . THR A 1 80 ? 2.898 -3.232 -1.021 1 87.19 80 THR A C 1
ATOM 673 O O . THR A 1 80 ? 4.078 -3.492 -1.273 1 87.19 80 THR A O 1
ATOM 676 N N . PRO A 1 81 ? 2.047 -4.121 -0.803 1 85.44 81 PRO A N 1
ATOM 677 C CA . PRO A 1 81 ? 2.434 -5.523 -0.957 1 85.44 81 PRO A CA 1
ATOM 678 C C . PRO A 1 81 ? 2.869 -5.863 -2.381 1 85.44 81 PRO A C 1
ATOM 680 O O . PRO A 1 81 ? 3.521 -6.887 -2.604 1 85.44 81 PRO A O 1
ATOM 683 N N . MET A 1 82 ? 2.518 -5.023 -3.334 1 83.19 82 MET A N 1
ATOM 684 C CA . MET A 1 82 ? 2.873 -5.25 -4.73 1 83.19 82 MET A CA 1
ATOM 685 C C . MET A 1 82 ? 4.176 -4.539 -5.082 1 83.19 82 MET A C 1
ATOM 687 O O . MET A 1 82 ? 4.641 -4.609 -6.219 1 83.19 82 MET A O 1
ATOM 691 N N . GLY A 1 83 ? 4.746 -3.922 -4.043 1 82.88 83 GLY A N 1
ATOM 692 C CA . GLY A 1 83 ? 5.941 -3.121 -4.266 1 82.88 83 GLY A CA 1
ATOM 693 C C . GLY A 1 83 ? 5.715 -1.639 -4.035 1 82.88 83 GLY A C 1
ATOM 694 O O . GLY A 1 83 ? 4.75 -1.247 -3.375 1 82.88 83 GLY A O 1
ATOM 695 N N . ILE A 1 84 ? 6.691 -0.893 -4.551 1 85.25 84 ILE A N 1
ATOM 696 C CA . ILE A 1 84 ? 6.605 0.559 -4.438 1 85.25 84 ILE A CA 1
ATOM 697 C C . ILE A 1 84 ? 5.699 1.108 -5.539 1 85.25 84 ILE A C 1
ATOM 699 O O . ILE A 1 84 ? 5.906 0.828 -6.723 1 85.25 84 ILE A O 1
ATOM 703 N N . GLN A 1 85 ? 4.727 1.802 -5.086 1 83.88 85 GLN A N 1
ATOM 704 C CA . GLN A 1 85 ? 3.775 2.393 -6.02 1 83.88 85 GLN A CA 1
ATOM 705 C C . GLN A 1 85 ? 3.893 3.914 -6.039 1 83.88 85 GLN A C 1
ATOM 707 O O . GLN A 1 85 ? 4.098 4.535 -4.992 1 83.88 85 GLN A O 1
ATOM 712 N N . GLN A 1 86 ? 3.613 4.391 -7.258 1 87.62 86 GLN A N 1
ATOM 713 C CA . GLN A 1 86 ? 3.678 5.84 -7.402 1 87.62 86 GLN A CA 1
ATOM 714 C C . GLN A 1 86 ? 2.281 6.457 -7.41 1 87.62 86 GLN A C 1
ATOM 716 O O . GLN A 1 86 ? 1.386 5.965 -8.102 1 87.62 86 GLN A O 1
ATOM 721 N N . PHE A 1 87 ? 2.115 7.496 -6.637 1 91.44 87 PHE A N 1
ATOM 722 C CA . PHE A 1 87 ? 0.879 8.266 -6.578 1 91.44 87 PHE A CA 1
ATOM 723 C C . PHE A 1 87 ? 1.168 9.766 -6.652 1 91.44 87 PHE A C 1
ATOM 725 O O . PHE A 1 87 ? 2.316 10.188 -6.504 1 91.44 87 PHE A O 1
ATOM 732 N N . LEU A 1 88 ? 0.108 10.445 -6.969 1 95.12 88 LEU A N 1
ATOM 733 C CA . LEU A 1 88 ? 0.118 11.891 -6.805 1 95.12 88 LEU A CA 1
ATOM 734 C C . LEU A 1 88 ? -0.793 12.312 -5.656 1 95.12 88 LEU A C 1
ATOM 736 O O . LEU A 1 88 ? -1.912 11.812 -5.527 1 95.12 88 LEU A O 1
ATOM 740 N N . THR A 1 89 ? -0.247 13.141 -4.797 1 97.56 89 THR A N 1
ATOM 741 C CA . THR A 1 89 ? -1.136 13.867 -3.895 1 97.56 89 THR A CA 1
ATOM 742 C C . THR A 1 89 ? -1.549 15.203 -4.496 1 97.56 89 THR A C 1
ATOM 744 O O . THR A 1 89 ? -0.696 16.016 -4.871 1 97.56 89 THR A O 1
ATOM 747 N N . ASP A 1 90 ? -2.797 15.383 -4.695 1 97.94 90 ASP A N 1
ATOM 748 C CA . ASP A 1 90 ? -3.355 16.641 -5.18 1 97.94 90 ASP A CA 1
ATOM 749 C C . ASP A 1 90 ? -4.078 17.391 -4.062 1 97.94 90 ASP A C 1
ATOM 751 O O . ASP A 1 90 ? -5.246 17.109 -3.781 1 97.94 90 ASP A O 1
ATOM 755 N N . THR A 1 91 ? -3.365 18.359 -3.473 1 98.12 91 THR A N 1
ATOM 756 C CA . THR A 1 91 ? -3.891 19.078 -2.314 1 98.12 91 THR A CA 1
ATOM 757 C C . THR A 1 91 ? -4.742 20.266 -2.752 1 98.12 91 THR A C 1
ATOM 759 O O . THR A 1 91 ? -4.219 21.266 -3.242 1 98.12 91 THR A O 1
ATOM 762 N N . ARG A 1 92 ? -5.973 20.219 -2.479 1 96.94 92 ARG A N 1
ATOM 763 C CA . ARG A 1 92 ? -6.898 21.25 -2.938 1 96.94 92 ARG A CA 1
ATOM 764 C C . ARG A 1 92 ? -7.176 22.266 -1.834 1 96.94 92 ARG A C 1
ATOM 766 O O . ARG A 1 92 ? -7.637 23.375 -2.105 1 96.94 92 ARG A O 1
ATOM 773 N N . HIS A 1 93 ? -7.035 21.828 -0.637 1 98.06 93 HIS A N 1
ATOM 774 C CA . HIS A 1 93 ? -7.277 22.688 0.51 1 98.06 93 HIS A CA 1
ATOM 775 C C . HIS A 1 93 ? -6.234 22.469 1.6 1 98.06 93 HIS A C 1
ATOM 777 O O . HIS A 1 93 ? -5.945 21.328 1.96 1 98.06 93 HIS A O 1
ATOM 783 N N . TYR A 1 94 ? -5.578 23.516 1.992 1 98.5 94 TYR A N 1
ATOM 784 C CA . TYR A 1 94 ? -4.582 23.547 3.059 1 98.5 94 TYR A CA 1
ATOM 785 C C . TYR A 1 94 ? -4.723 24.797 3.908 1 98.5 94 TYR A C 1
ATOM 787 O O . TYR A 1 94 ? -4.488 25.906 3.426 1 98.5 94 TYR A O 1
ATOM 795 N N . GLN A 1 95 ? -5.102 24.562 5.172 1 98.31 95 GLN A N 1
ATOM 796 C CA . GLN A 1 95 ? -5.316 25.703 6.043 1 98.31 95 GLN A CA 1
ATOM 797 C C . GLN A 1 95 ? -4.77 25.453 7.445 1 98.31 95 GLN A C 1
ATOM 799 O O . GLN A 1 95 ? -5.242 24.547 8.141 1 98.31 95 GLN A O 1
ATOM 804 N N . LEU A 1 96 ? -3.787 26.203 7.75 1 97.94 96 LEU A N 1
ATOM 805 C CA . LEU A 1 96 ? -3.203 26.156 9.086 1 97.94 96 LEU A CA 1
ATOM 806 C C . LEU A 1 96 ? -3.738 27.281 9.953 1 97.94 96 LEU A C 1
ATOM 808 O O . LEU A 1 96 ? -3.703 28.453 9.555 1 97.94 96 LEU A O 1
ATOM 812 N N . ASP A 1 97 ? -4.332 26.953 11.062 1 97.19 97 ASP A N 1
ATOM 813 C CA . ASP A 1 97 ? -4.793 27.922 12.055 1 97.19 97 ASP A CA 1
ATOM 814 C C . ASP A 1 97 ? -3.965 27.828 13.336 1 97.19 97 ASP A C 1
ATOM 816 O O 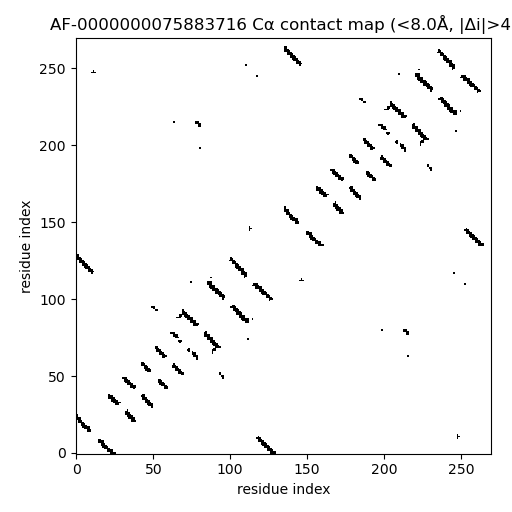. ASP A 1 97 ? -4.219 26.984 14.188 1 97.19 97 ASP A O 1
ATOM 820 N N . HIS A 1 98 ? -3.057 28.75 13.508 1 91.88 98 HIS A N 1
ATOM 821 C CA . HIS A 1 98 ? -2.168 28.75 14.664 1 91.88 98 HIS A CA 1
ATOM 822 C C . HIS A 1 98 ? -2.939 29 15.953 1 91.88 98 HIS A C 1
ATOM 824 O O . HIS A 1 98 ? -2.639 28.406 16.984 1 91.88 98 HIS A O 1
ATOM 830 N N . ALA A 1 99 ? -3.855 29.859 15.859 1 93.25 99 ALA A N 1
ATOM 831 C CA . ALA A 1 99 ? -4.605 30.25 17.047 1 93.25 99 ALA A CA 1
ATOM 832 C C . ALA A 1 99 ? -5.375 29.062 17.625 1 93.25 99 ALA A C 1
ATOM 834 O O . ALA A 1 99 ? -5.383 28.859 18.844 1 93.25 99 ALA A O 1
ATOM 835 N N . SER A 1 100 ? -6 28.312 16.766 1 93.94 100 SER A N 1
ATOM 836 C CA . SER A 1 100 ? -6.812 27.188 17.203 1 93.94 100 SER A CA 1
ATOM 837 C C . SER A 1 100 ? -6.012 25.891 17.203 1 93.94 100 SER A C 1
ATOM 839 O O . SER A 1 100 ? -6.531 24.828 17.578 1 93.94 100 SER A O 1
ATOM 841 N N . GLN A 1 101 ? -4.723 25.906 16.797 1 95.06 101 GLN A N 1
ATOM 842 C CA . GLN A 1 101 ? -3.852 24.734 16.734 1 95.06 101 GLN A CA 1
ATOM 843 C C . GLN A 1 101 ? -4.5 23.625 15.922 1 95.06 101 GLN A C 1
ATOM 845 O O . GLN A 1 101 ? -4.68 22.5 16.438 1 95.06 101 GLN A O 1
ATOM 850 N N . GLN A 1 102 ? -4.84 24.047 14.711 1 97.88 102 GLN A N 1
ATOM 851 C CA . GLN A 1 102 ? -5.527 23.125 13.812 1 97.88 102 GLN A CA 1
ATOM 852 C C . GLN A 1 102 ? -4.965 23.234 12.391 1 97.88 102 GLN A C 1
ATOM 854 O O . GLN A 1 102 ? -4.527 24.297 11.969 1 97.88 102 GLN A O 1
ATOM 859 N N . LEU A 1 103 ? -4.973 22.156 11.742 1 98.56 103 LEU A N 1
ATOM 860 C CA . LEU A 1 103 ? -4.605 22.094 10.336 1 98.56 103 LEU A CA 1
ATOM 861 C C . LEU A 1 103 ? -5.59 21.25 9.547 1 98.56 103 LEU A C 1
ATOM 863 O O . LEU A 1 103 ? -5.855 20.094 9.914 1 98.56 103 LEU A O 1
ATOM 867 N N . ALA A 1 104 ? -6.211 21.859 8.516 1 98.62 104 ALA A N 1
ATOM 868 C CA . ALA A 1 104 ? -7.117 21.172 7.605 1 98.62 104 ALA A CA 1
ATOM 869 C C . ALA A 1 104 ? -6.438 20.891 6.266 1 98.62 104 ALA A C 1
ATOM 871 O O . ALA A 1 104 ? -5.895 21.797 5.637 1 98.62 104 ALA A O 1
ATOM 872 N N . LEU A 1 105 ? -6.426 19.656 5.891 1 98.56 105 LEU A N 1
ATOM 873 C CA . LEU A 1 105 ? -5.793 19.188 4.664 1 98.56 105 LEU A CA 1
ATOM 874 C C . LEU A 1 105 ? -6.758 18.328 3.846 1 98.56 105 LEU A C 1
ATOM 876 O O . LEU A 1 105 ? -7.113 17.219 4.254 1 98.56 105 LEU A O 1
ATOM 880 N N . HIS A 1 106 ? -7.305 18.891 2.668 1 98.19 106 HIS A N 1
ATOM 881 C CA . HIS A 1 106 ? -8.102 18.125 1.711 1 98.19 106 HIS A CA 1
ATOM 882 C C . HIS A 1 106 ? -7.293 17.781 0.464 1 98.19 106 HIS A C 1
ATOM 884 O O . HIS A 1 106 ? -6.738 18.688 -0.183 1 98.19 106 HIS A O 1
ATOM 890 N N . TYR A 1 107 ? -7.188 16.516 0.188 1 97.75 107 TYR A N 1
ATOM 891 C CA . TYR A 1 107 ? -6.391 16.125 -0.971 1 97.75 107 TYR A CA 1
ATOM 892 C C . TYR A 1 107 ? -6.98 14.891 -1.648 1 97.75 107 TYR A C 1
ATOM 894 O O . TYR A 1 107 ? -7.699 14.109 -1.018 1 97.75 107 TYR A O 1
ATOM 902 N N . ASP A 1 108 ? -6.641 14.758 -2.9 1 95.75 108 ASP A N 1
ATOM 903 C CA . ASP A 1 108 ? -6.898 13.523 -3.646 1 95.75 108 ASP A CA 1
ATOM 904 C C . ASP A 1 108 ? -5.613 12.719 -3.84 1 95.75 108 ASP A C 1
ATOM 906 O O . ASP A 1 108 ? -4.555 13.289 -4.105 1 95.75 108 ASP A O 1
ATOM 910 N N . LEU A 1 109 ? -5.754 11.445 -3.617 1 93.62 109 LEU A N 1
ATOM 911 C CA . LEU A 1 109 ? -4.711 10.531 -4.066 1 93.62 109 LEU A CA 1
ATOM 912 C C . LEU A 1 109 ? -4.98 10.055 -5.488 1 93.62 109 LEU A C 1
ATOM 914 O O . LEU A 1 109 ? -6 9.414 -5.754 1 93.62 109 LEU A O 1
ATOM 918 N N . LEU A 1 110 ? -4.039 10.422 -6.352 1 91.44 110 LEU A N 1
ATOM 919 C CA . LEU A 1 110 ? -4.219 10.102 -7.766 1 91.44 110 LEU A CA 1
ATOM 920 C C . LEU A 1 110 ? -3.211 9.047 -8.219 1 91.44 110 LEU A C 1
ATOM 922 O O . LEU A 1 110 ? -2.078 9.016 -7.734 1 91.44 110 LEU A O 1
ATOM 926 N N . GLN A 1 111 ? -3.715 8.242 -9.141 1 84 111 GLN A N 1
ATOM 927 C CA . GLN A 1 111 ? -2.752 7.391 -9.828 1 84 111 GLN A CA 1
ATOM 928 C C . GLN A 1 111 ? -1.752 8.219 -10.633 1 84 111 GLN A C 1
ATOM 930 O O . GLN A 1 111 ? -2.141 9.133 -11.359 1 84 111 GLN A O 1
ATOM 935 N N . ALA A 1 112 ? -0.532 7.902 -10.547 1 84.12 112 ALA A N 1
ATOM 936 C CA . ALA A 1 112 ? 0.506 8.773 -11.078 1 84.12 112 ALA A CA 1
ATOM 937 C C . ALA A 1 112 ? 0.397 8.891 -12.602 1 84.12 112 ALA A C 1
ATOM 939 O O . ALA A 1 112 ? 0.53 9.984 -13.156 1 84.12 112 ALA A O 1
ATOM 940 N N . HIS A 1 113 ? 0.074 7.848 -13.273 1 78.56 113 HIS A N 1
ATOM 941 C CA . HIS A 1 113 ? 0.132 7.84 -14.727 1 78.56 113 HIS A CA 1
ATOM 942 C C . HIS A 1 113 ? -1.173 8.344 -15.336 1 78.56 113 HIS A C 1
ATOM 944 O O . HIS A 1 113 ? -1.158 9.094 -16.312 1 78.56 113 HIS A O 1
ATOM 950 N N . THR A 1 114 ? -2.32 8.016 -14.766 1 78.88 114 THR A N 1
ATOM 951 C CA . THR A 1 114 ? -3.605 8.352 -15.375 1 78.88 114 THR A CA 1
ATOM 952 C C . THR A 1 114 ? -4.238 9.555 -14.688 1 78.88 114 THR A C 1
ATOM 954 O O . THR A 1 114 ? -5.191 10.141 -15.195 1 78.88 114 THR A O 1
ATOM 957 N N . GLU A 1 115 ? -3.803 9.844 -13.523 1 86.12 115 GLU A N 1
ATOM 958 C CA . GLU A 1 115 ? -4.328 10.891 -12.648 1 86.12 115 GLU A CA 1
ATOM 959 C C . GLU A 1 115 ? -5.781 10.617 -12.266 1 86.12 115 GLU A C 1
ATOM 961 O O . GLU A 1 115 ? -6.52 11.539 -11.906 1 86.12 115 GLU A O 1
ATOM 966 N N . ALA A 1 116 ? -6.055 9.375 -12.43 1 83.56 116 ALA A N 1
ATOM 967 C CA . ALA A 1 116 ? -7.352 8.969 -11.891 1 83.56 116 ALA A CA 1
ATOM 968 C C . ALA A 1 116 ? -7.348 8.992 -10.367 1 83.56 116 ALA A C 1
ATOM 970 O O . ALA A 1 116 ? -6.367 8.594 -9.734 1 83.56 116 ALA A O 1
ATOM 971 N N . SER A 1 117 ? -8.469 9.484 -9.828 1 86.56 117 SER A N 1
ATOM 972 C CA . SER A 1 117 ? -8.562 9.594 -8.375 1 86.56 117 SER A CA 1
ATOM 973 C C . SER A 1 117 ? -8.727 8.219 -7.73 1 86.56 117 SER A C 1
ATOM 975 O O . SER A 1 117 ? -9.586 7.434 -8.141 1 86.56 117 SER A O 1
ATOM 977 N N . PHE A 1 118 ? -7.91 8.023 -6.852 1 83.88 118 PHE A N 1
ATOM 978 C CA . PHE A 1 118 ? -7.984 6.797 -6.062 1 83.88 118 PHE A CA 1
ATOM 979 C C . PHE A 1 118 ? -8.875 6.992 -4.84 1 83.88 118 PHE A C 1
ATOM 981 O O . PHE A 1 118 ? -9.727 6.152 -4.547 1 83.88 118 PHE A O 1
ATOM 988 N N . ALA A 1 119 ? -8.648 8.055 -4.238 1 89.38 119 ALA A N 1
ATOM 989 C CA . ALA A 1 119 ? -9.406 8.398 -3.041 1 89.38 119 ALA A CA 1
ATOM 990 C C . ALA A 1 119 ? -9.289 9.883 -2.729 1 89.38 119 ALA A C 1
ATOM 992 O O . ALA A 1 119 ? -8.391 10.562 -3.23 1 89.38 119 ALA A O 1
ATOM 993 N N . SER A 1 120 ? -10.273 10.305 -2.025 1 94 120 SER A N 1
ATOM 994 C CA . SER A 1 120 ? -10.281 11.688 -1.543 1 94 120 SER A CA 1
ATOM 995 C C . SER A 1 120 ? -10.258 11.734 -0.019 1 94 120 SER A C 1
ATOM 997 O O . SER A 1 120 ? -10.953 10.969 0.646 1 94 120 SER A O 1
ATOM 999 N N . TYR A 1 121 ? -9.453 12.625 0.455 1 96.06 121 TYR A N 1
ATOM 1000 C CA . TYR A 1 121 ? -9.234 12.695 1.896 1 96.06 121 TYR A CA 1
ATOM 1001 C C . TYR A 1 121 ? -9.523 14.102 2.42 1 96.06 121 TYR A C 1
ATOM 1003 O O . TYR A 1 121 ? -9.133 15.094 1.799 1 96.06 121 TYR A O 1
ATOM 1011 N N . GLN A 1 122 ? -10.227 14.133 3.49 1 97.44 122 GLN A N 1
ATOM 1012 C CA . GLN A 1 122 ? -10.359 15.328 4.316 1 97.44 122 GLN A CA 1
ATOM 1013 C C . GLN A 1 122 ? -9.781 15.102 5.711 1 97.44 122 GLN A C 1
ATOM 1015 O O . GLN A 1 122 ? -10.453 14.57 6.59 1 97.44 122 GLN A O 1
ATOM 1020 N N . LEU A 1 123 ? -8.531 15.57 5.871 1 97.75 123 LEU A N 1
ATOM 1021 C CA . LEU A 1 123 ? -7.762 15.336 7.09 1 97.75 123 LEU A CA 1
ATOM 1022 C C . LEU A 1 123 ? -7.746 16.578 7.969 1 97.75 123 LEU A C 1
ATOM 1024 O O . LEU A 1 123 ? -7.453 17.688 7.488 1 97.75 123 LEU A O 1
ATOM 1028 N N . GLU A 1 124 ? -8.094 16.391 9.172 1 98.38 124 GLU A N 1
ATOM 1029 C CA . GLU A 1 124 ? -8.023 17.453 10.172 1 98.38 124 GLU A CA 1
ATOM 1030 C C . GLU A 1 124 ? -7.102 17.062 11.32 1 98.38 124 GLU A C 1
ATOM 1032 O O . GLU A 1 124 ? -7.242 15.992 11.906 1 98.38 124 GLU A O 1
ATOM 1037 N N . LEU A 1 125 ? -6.18 17.891 11.57 1 98.38 125 LEU A N 1
ATOM 1038 C CA . LEU A 1 125 ? -5.289 17.75 12.719 1 98.38 125 LEU A CA 1
ATOM 1039 C C . LEU A 1 125 ? -5.551 18.859 13.742 1 98.38 125 LEU A C 1
ATOM 1041 O O . LEU A 1 125 ? -5.695 20.031 13.383 1 98.38 125 LEU A O 1
ATOM 1045 N N . SER A 1 126 ? -5.656 18.484 14.953 1 98.06 126 SER A N 1
ATOM 1046 C CA . SER A 1 126 ? -5.734 19.438 16.047 1 98.06 126 SER A CA 1
ATOM 1047 C C . SER A 1 126 ? -4.902 18.984 17.25 1 98.06 126 SER A C 1
ATOM 1049 O O . SER A 1 126 ? -4.805 17.797 17.516 1 98.06 126 SER A O 1
ATOM 1051 N N . TRP A 1 127 ? -4.262 19.922 17.891 1 96.62 127 TRP A N 1
ATOM 1052 C CA . TRP A 1 127 ? -3.457 19.547 19.047 1 96.62 127 TRP A CA 1
ATOM 1053 C C . TRP A 1 127 ? -3.643 20.531 20.188 1 96.62 127 TRP A C 1
ATOM 1055 O O . TRP A 1 127 ? -4.051 21.672 19.969 1 96.62 127 TRP A O 1
ATOM 1065 N N . THR A 1 128 ? -3.52 20 21.344 1 93.44 128 THR A N 1
ATOM 1066 C CA . THR A 1 128 ? -3.676 20.797 22.547 1 93.44 128 THR A CA 1
ATOM 1067 C C . THR A 1 128 ? -2.482 20.609 23.484 1 93.44 128 THR A C 1
ATOM 1069 O O . THR A 1 128 ? -1.941 19.5 23.594 1 93.44 128 THR A O 1
ATOM 1072 N N . PHE A 1 129 ? -2.008 21.672 24.094 1 88.5 129 PHE A N 1
ATOM 1073 C CA . PHE A 1 129 ? -0.933 21.641 25.078 1 88.5 129 PHE A CA 1
ATOM 1074 C C . PHE A 1 129 ? -1.496 21.5 26.5 1 88.5 129 PHE A C 1
ATOM 1076 O O . PHE A 1 129 ? -2.613 21.938 26.766 1 88.5 129 PHE A O 1
ATOM 1083 N N . PRO A 1 130 ? -0.825 20.688 27.328 1 80.69 130 PRO A N 1
ATOM 1084 C CA . PRO A 1 130 ? -1.319 20.562 28.703 1 80.69 130 PRO A CA 1
ATOM 1085 C C . PRO A 1 130 ? -1.509 21.922 29.375 1 80.69 130 PRO A C 1
ATOM 1087 O O . PRO A 1 130 ? -0.783 22.875 29.078 1 80.69 130 PRO A O 1
ATOM 1090 N N . GLU A 1 131 ? -2.779 22.172 29.984 1 72.25 131 GLU A N 1
ATOM 1091 C CA . GLU A 1 131 ? -2.994 23.375 30.766 1 72.25 131 GLU A CA 1
ATOM 1092 C C . GLU A 1 131 ? -1.904 23.562 31.828 1 72.25 131 GLU A C 1
ATOM 1094 O O . GLU A 1 131 ? -1.428 22.578 32.406 1 72.25 131 GLU A O 1
ATOM 1099 N N . ALA A 1 132 ? -1.054 24.641 31.766 1 63.12 132 ALA A N 1
ATOM 1100 C CA . ALA A 1 132 ? -0.092 24.953 32.812 1 63.12 132 ALA A CA 1
ATOM 1101 C C . ALA A 1 132 ? -0.723 24.812 34.188 1 63.12 132 ALA A C 1
ATOM 1103 O O . ALA A 1 132 ? -1.861 25.234 34.406 1 63.12 132 ALA A O 1
ATOM 1104 N N . ASP A 1 133 ? -0.508 23.766 34.906 1 54.53 133 ASP A N 1
ATOM 1105 C CA . ASP A 1 133 ? -0.912 23.812 36.312 1 54.53 133 ASP A CA 1
ATOM 1106 C C . ASP A 1 133 ? -0.591 25.156 36.938 1 54.53 133 ASP A C 1
ATOM 1108 O O . ASP A 1 133 ? 0.543 25.641 36.875 1 54.53 133 ASP A O 1
ATOM 1112 N N . ASP A 1 134 ? -1.511 26.109 37.031 1 49.03 134 ASP A N 1
ATOM 1113 C CA . ASP A 1 134 ? -1.315 27.219 37.938 1 49.03 134 ASP A CA 1
ATOM 1114 C C . ASP A 1 134 ? -0.72 26.766 39.25 1 49.03 134 ASP A C 1
ATOM 1116 O O . ASP A 1 134 ? -1.349 26 40 1 49.03 134 ASP A O 1
ATOM 1120 N N . GLU A 1 135 ? 0.547 26.562 39.344 1 39.94 135 GLU A N 1
ATOM 1121 C CA . GLU A 1 135 ? 0.986 26.781 40.75 1 39.94 135 GLU A CA 1
ATOM 1122 C C . GLU A 1 135 ? 0.813 28.234 41.156 1 39.94 135 GLU A C 1
ATOM 1124 O O . GLU A 1 135 ? 1.066 29.141 40.344 1 39.94 135 GLU A O 1
ATOM 1129 N N . MET B 1 1 ? 13.633 -27.375 -2.031 1 93.94 1 MET B N 1
ATOM 1130 C CA . MET B 1 1 ? 13.383 -27.047 -3.432 1 93.94 1 MET B CA 1
ATOM 1131 C C . MET B 1 1 ? 13.672 -25.578 -3.703 1 93.94 1 MET B C 1
ATOM 1133 O O . MET B 1 1 ? 13.734 -24.766 -2.773 1 93.94 1 MET B O 1
ATOM 1137 N N . LYS B 1 2 ? 13.898 -25.266 -5.051 1 96.94 2 LYS B N 1
ATOM 1138 C CA . LYS B 1 2 ? 14.117 -23.875 -5.445 1 96.94 2 LYS B CA 1
ATOM 1139 C C . LYS B 1 2 ? 12.898 -23.328 -6.184 1 96.94 2 LYS B C 1
ATOM 1141 O O . LYS B 1 2 ? 12.352 -23.984 -7.066 1 96.94 2 LYS B O 1
ATOM 1146 N N . LEU B 1 3 ? 12.5 -22.234 -5.691 1 98.19 3 LEU B N 1
ATOM 1147 C CA . LEU B 1 3 ? 11.406 -21.531 -6.348 1 98.19 3 LEU B CA 1
ATOM 1148 C C . LEU B 1 3 ? 11.93 -20.266 -7.047 1 98.19 3 LEU B C 1
ATOM 1150 O O . LEU B 1 3 ? 12.578 -19.438 -6.422 1 98.19 3 LEU B O 1
ATOM 1154 N N . GLN B 1 4 ? 11.656 -20.219 -8.336 1 97.94 4 GLN B N 1
ATOM 1155 C CA . GLN B 1 4 ? 11.984 -19.031 -9.117 1 97.94 4 GLN B CA 1
ATOM 1156 C C . GLN B 1 4 ? 10.727 -18.234 -9.445 1 97.94 4 GLN B C 1
ATOM 1158 O O . GLN B 1 4 ? 9.734 -18.781 -9.914 1 97.94 4 GLN B O 1
ATOM 1163 N N . ILE B 1 5 ? 10.805 -16.938 -9.133 1 97.81 5 ILE B N 1
ATOM 1164 C CA . ILE B 1 5 ? 9.695 -16.031 -9.367 1 97.81 5 ILE B CA 1
ATOM 1165 C C . ILE B 1 5 ? 10.141 -14.93 -10.336 1 97.81 5 ILE B C 1
ATOM 1167 O O . ILE B 1 5 ? 11.086 -14.195 -10.055 1 97.81 5 ILE B O 1
ATOM 1171 N N . ARG B 1 6 ? 9.43 -14.797 -11.461 1 97.5 6 ARG B N 1
ATOM 1172 C CA . ARG B 1 6 ? 9.648 -13.734 -12.438 1 97.5 6 ARG B CA 1
ATOM 1173 C C . ARG B 1 6 ? 8.375 -12.93 -12.664 1 97.5 6 ARG B C 1
ATOM 1175 O O . ARG B 1 6 ? 7.328 -13.484 -12.992 1 97.5 6 ARG B O 1
ATOM 1182 N N . ASN B 1 7 ? 8.484 -11.648 -12.445 1 96.38 7 ASN B N 1
ATOM 1183 C CA . ASN B 1 7 ? 7.332 -10.766 -12.594 1 96.38 7 ASN B CA 1
ATOM 1184 C C . ASN B 1 7 ? 7.645 -9.57 -13.484 1 96.38 7 ASN B C 1
ATOM 1186 O O . ASN B 1 7 ? 8.617 -8.852 -13.25 1 96.38 7 ASN B O 1
ATOM 1190 N N . HIS B 1 8 ? 6.902 -9.484 -14.562 1 96 8 HIS B N 1
ATOM 1191 C CA . HIS B 1 8 ? 6.906 -8.281 -15.391 1 96 8 HIS B CA 1
ATOM 1192 C C . HIS B 1 8 ? 5.742 -7.363 -15.039 1 96 8 HIS B C 1
ATOM 1194 O O . HIS B 1 8 ? 4.578 -7.73 -15.227 1 96 8 HIS B O 1
ATOM 1200 N N . ILE B 1 9 ? 6.082 -6.23 -14.5 1 93.31 9 ILE B N 1
ATOM 1201 C CA . ILE B 1 9 ? 5.066 -5.305 -14.008 1 93.31 9 ILE B CA 1
ATOM 1202 C C . ILE B 1 9 ? 5.027 -4.062 -14.898 1 93.31 9 ILE B C 1
ATOM 1204 O O . ILE B 1 9 ? 6.055 -3.428 -15.133 1 93.31 9 ILE B O 1
ATOM 1208 N N . ARG B 1 10 ? 3.82 -3.736 -15.398 1 89.62 10 ARG B N 1
ATOM 1209 C CA . ARG B 1 10 ? 3.619 -2.535 -16.203 1 89.62 10 ARG B CA 1
ATOM 1210 C C . ARG B 1 10 ? 2.65 -1.575 -15.516 1 89.62 10 ARG B C 1
ATOM 1212 O O . ARG B 1 10 ? 1.529 -1.956 -15.18 1 89.62 10 ARG B O 1
ATOM 1219 N N . PHE B 1 11 ? 3.084 -0.464 -15.258 1 81.25 11 PHE B N 1
ATOM 1220 C CA . PHE B 1 11 ? 2.236 0.605 -14.742 1 81.25 11 PHE B CA 1
ATOM 1221 C C . PHE B 1 11 ? 2.408 1.876 -15.562 1 81.25 11 PHE B C 1
ATOM 1223 O O . PHE B 1 11 ? 3.457 2.523 -15.508 1 81.25 11 PHE B O 1
ATOM 1230 N N . GLY B 1 12 ? 1.328 2.236 -16.281 1 76.19 12 GLY B N 1
ATOM 1231 C CA . GLY B 1 12 ? 1.461 3.309 -17.266 1 76.19 12 GLY B CA 1
ATOM 1232 C C . GLY B 1 12 ? 2.537 3.045 -18.297 1 76.19 12 GLY B C 1
ATOM 1233 O O . GLY B 1 12 ? 2.486 2.039 -19 1 76.19 12 GLY B O 1
ATOM 1234 N N . ASP B 1 13 ? 3.615 4 -18.266 1 77.62 13 ASP B N 1
ATOM 1235 C CA . ASP B 1 13 ? 4.691 3.881 -19.234 1 77.62 13 ASP B CA 1
ATOM 1236 C C . ASP B 1 13 ? 5.914 3.195 -18.625 1 77.62 13 ASP B C 1
ATOM 1238 O O . ASP B 1 13 ? 6.887 2.916 -19.328 1 77.62 13 ASP B O 1
ATOM 1242 N N . ASP B 1 14 ? 5.738 2.865 -17.406 1 80.88 14 ASP B N 1
ATOM 1243 C CA . ASP B 1 14 ? 6.879 2.281 -16.719 1 80.88 14 ASP B CA 1
ATOM 1244 C C . ASP B 1 14 ? 6.777 0.759 -16.672 1 80.88 14 ASP B C 1
ATOM 1246 O O . ASP B 1 14 ? 5.676 0.208 -16.609 1 80.88 14 ASP B O 1
ATOM 1250 N N . THR B 1 15 ? 7.938 0.149 -16.781 1 88 15 THR B N 1
ATOM 1251 C CA . THR B 1 15 ? 8.023 -1.302 -16.656 1 88 15 THR B CA 1
ATOM 1252 C C . THR B 1 15 ? 9.07 -1.694 -15.617 1 88 15 THR B C 1
ATOM 1254 O O . THR B 1 15 ? 10.117 -1.061 -15.508 1 88 15 THR B O 1
ATOM 1257 N N . GLU B 1 16 ? 8.688 -2.617 -14.797 1 88.69 16 GLU B N 1
ATOM 1258 C CA . GLU B 1 16 ? 9.602 -3.186 -13.805 1 88.69 16 GLU B CA 1
ATOM 1259 C C . GLU B 1 16 ? 9.664 -4.707 -13.922 1 88.69 16 GLU B C 1
ATOM 1261 O O . GLU B 1 16 ? 8.633 -5.363 -14.078 1 88.69 16 GLU B O 1
ATOM 1266 N N . ILE B 1 17 ? 10.914 -5.191 -13.898 1 92.56 17 ILE B N 1
ATOM 1267 C CA . ILE B 1 17 ? 11.094 -6.637 -13.914 1 92.56 17 ILE B CA 1
ATOM 1268 C C . ILE B 1 17 ? 11.711 -7.094 -12.594 1 92.56 17 ILE B C 1
ATOM 1270 O O . ILE B 1 17 ? 12.742 -6.574 -12.172 1 92.56 17 ILE B O 1
ATOM 1274 N N . ILE B 1 18 ? 11.047 -8.031 -11.984 1 92.12 18 ILE B N 1
ATOM 1275 C CA . ILE B 1 18 ? 11.523 -8.578 -10.711 1 92.12 18 ILE B CA 1
ATOM 1276 C C . ILE B 1 18 ? 11.844 -10.055 -10.875 1 92.12 18 ILE B C 1
ATOM 1278 O O . ILE B 1 18 ? 11.055 -10.812 -11.445 1 92.12 18 ILE B O 1
ATOM 1282 N N . HIS B 1 19 ? 13.016 -10.414 -10.484 1 95.75 19 HIS B N 1
ATOM 1283 C CA . HIS B 1 19 ? 13.438 -11.812 -10.477 1 95.75 19 HIS B CA 1
ATOM 1284 C C . HIS B 1 19 ? 13.977 -12.219 -9.109 1 95.75 19 HIS B C 1
ATOM 1286 O O . HIS B 1 19 ? 14.883 -11.562 -8.57 1 95.75 19 HIS B O 1
ATOM 1292 N N . GLU B 1 20 ? 13.328 -13.312 -8.633 1 96.38 20 GLU B N 1
ATOM 1293 C CA . GLU B 1 20 ? 13.742 -13.805 -7.32 1 96.38 20 GLU B CA 1
ATOM 1294 C C . GLU B 1 20 ? 13.844 -15.32 -7.309 1 96.38 20 GLU B C 1
ATOM 1296 O O . GLU B 1 20 ? 13.07 -16 -7.984 1 96.38 20 GLU B O 1
ATOM 1301 N N . VAL B 1 21 ? 14.789 -15.789 -6.453 1 97.12 21 VAL B N 1
ATOM 1302 C CA . VAL B 1 21 ? 14.914 -17.219 -6.223 1 97.12 21 VAL B CA 1
ATOM 1303 C C . VAL B 1 21 ? 14.945 -17.5 -4.723 1 97.12 21 VAL B C 1
ATOM 1305 O O . VAL B 1 21 ? 15.656 -16.844 -3.973 1 97.12 21 VAL B O 1
ATOM 1308 N N . HIS B 1 22 ? 14.141 -18.453 -4.375 1 97.88 22 HIS B N 1
ATOM 1309 C CA . HIS B 1 22 ? 14.062 -18.797 -2.959 1 97.88 22 HIS B CA 1
ATOM 1310 C C . HIS B 1 22 ? 14.102 -20.297 -2.746 1 97.88 22 HIS B C 1
ATOM 1312 O O . HIS B 1 22 ? 13.703 -21.062 -3.629 1 97.88 22 HIS B O 1
ATOM 1318 N N . ASP B 1 23 ? 14.641 -20.641 -1.538 1 97.69 23 ASP B N 1
ATOM 1319 C CA . ASP B 1 23 ? 14.312 -21.969 -1.054 1 97.69 23 ASP B CA 1
ATOM 1320 C C . ASP B 1 23 ? 12.852 -22.062 -0.633 1 97.69 23 ASP B C 1
ATOM 1322 O O . ASP B 1 23 ? 12.328 -21.156 0.03 1 97.69 23 ASP B O 1
ATOM 1326 N N . ALA B 1 24 ? 12.211 -23.141 -1.085 1 97.75 24 ALA B N 1
ATOM 1327 C CA . ALA B 1 24 ? 10.781 -23.266 -0.784 1 97.75 24 ALA B CA 1
ATOM 1328 C C . ALA B 1 24 ? 10.43 -24.688 -0.376 1 97.75 24 ALA B C 1
ATOM 1330 O O . ALA B 1 24 ? 11.164 -25.625 -0.677 1 97.75 24 ALA B O 1
ATOM 1331 N N . GLU B 1 25 ? 9.414 -24.734 0.382 1 97.38 25 GLU B N 1
ATOM 1332 C CA . GLU B 1 25 ? 8.766 -26.016 0.687 1 97.38 25 GLU B CA 1
ATOM 1333 C C . GLU B 1 25 ? 7.535 -26.234 -0.193 1 97.38 25 GLU B C 1
ATOM 1335 O O . GLU B 1 25 ? 6.762 -25.297 -0.431 1 97.38 25 GLU B O 1
ATOM 1340 N N . TRP B 1 26 ? 7.445 -27.422 -0.707 1 95.81 26 TRP B N 1
ATOM 1341 C CA . TRP B 1 26 ? 6.262 -27.812 -1.469 1 95.81 26 TRP B CA 1
ATOM 1342 C C . TRP B 1 26 ? 5.402 -28.797 -0.685 1 95.81 26 TRP B C 1
ATOM 1344 O O . TRP B 1 26 ? 5.922 -29.719 -0.062 1 95.81 26 TRP B O 1
ATOM 1354 N N . ARG B 1 27 ? 4.066 -28.547 -0.676 1 96.31 27 ARG B N 1
ATOM 1355 C CA . ARG B 1 27 ? 3.1 -29.422 -0.033 1 96.31 27 ARG B CA 1
ATOM 1356 C C . ARG B 1 27 ? 1.86 -29.609 -0.902 1 96.31 27 ARG B C 1
ATOM 1358 O O . ARG B 1 27 ? 1.576 -28.781 -1.768 1 96.31 27 ARG B O 1
ATOM 1365 N N . GLN B 1 28 ? 1.245 -30.719 -0.675 1 95 28 GLN B N 1
ATOM 1366 C CA . GLN B 1 28 ? -0.037 -30.969 -1.324 1 95 28 GLN B CA 1
ATOM 1367 C C . GLN B 1 28 ? -1.112 -31.312 -0.301 1 95 28 GLN B C 1
ATOM 1369 O O . GLN B 1 28 ? -0.874 -32.125 0.606 1 95 28 GLN B O 1
ATOM 1374 N N . LYS B 1 29 ? -2.184 -30.672 -0.387 1 95.44 29 LYS B N 1
ATOM 1375 C CA . LYS B 1 29 ? -3.35 -30.922 0.454 1 95.44 29 LYS B CA 1
ATOM 1376 C C . LYS B 1 29 ? -4.637 -30.875 -0.363 1 95.44 29 LYS B C 1
ATOM 1378 O O . LYS B 1 29 ? -5.074 -29.797 -0.785 1 95.44 29 LYS B O 1
ATOM 1383 N N . GLY B 1 30 ? -5.328 -32 -0.461 1 94.19 30 GLY B N 1
ATOM 1384 C CA . GLY B 1 30 ? -6.504 -32.062 -1.315 1 94.19 30 GLY B CA 1
ATOM 1385 C C . GLY B 1 30 ? -6.219 -31.641 -2.748 1 94.19 30 GLY B C 1
ATOM 1386 O O . GLY B 1 30 ? -5.309 -32.188 -3.383 1 94.19 30 GLY B O 1
ATOM 1387 N N . ASP B 1 31 ? -6.965 -30.781 -3.25 1 95.06 31 ASP B N 1
ATOM 1388 C CA . ASP B 1 31 ? -6.844 -30.359 -4.641 1 95.06 31 ASP B CA 1
ATOM 1389 C C . ASP B 1 31 ? -5.93 -29.141 -4.762 1 95.06 31 ASP B C 1
ATOM 1391 O O . ASP B 1 31 ? -5.848 -28.516 -5.824 1 95.06 31 ASP B O 1
ATOM 1395 N N . TYR B 1 32 ? -5.23 -28.844 -3.668 1 97.5 32 TYR B N 1
ATOM 1396 C CA . TYR B 1 32 ? -4.383 -27.656 -3.686 1 97.5 32 TYR B CA 1
ATOM 1397 C C . TYR B 1 32 ? -2.924 -28.031 -3.451 1 97.5 32 TYR B C 1
ATOM 1399 O O . TYR B 1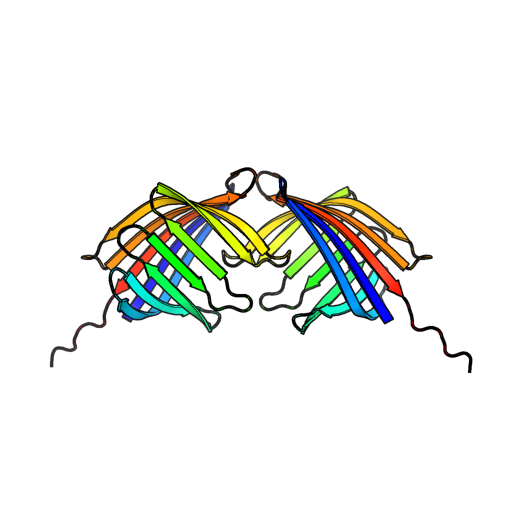 32 ? -2.627 -29 -2.762 1 97.5 32 TYR B O 1
ATOM 1407 N N . GLN B 1 33 ? -2.066 -27.312 -4.082 1 97.44 33 GLN B N 1
ATOM 1408 C CA . GLN B 1 33 ? -0.629 -27.344 -3.828 1 97.44 33 GLN B CA 1
ATOM 1409 C C . GLN B 1 33 ? -0.165 -26.047 -3.174 1 97.44 33 GLN B C 1
ATOM 1411 O O . GLN B 1 33 ? -0.76 -24.984 -3.391 1 97.44 33 GLN B O 1
ATOM 1416 N N . TYR B 1 34 ? 0.897 -26.234 -2.408 1 98.31 34 TYR B N 1
ATOM 1417 C CA . TYR B 1 34 ? 1.416 -25.094 -1.656 1 98.31 34 TYR B CA 1
ATOM 1418 C C . TYR B 1 34 ? 2.908 -24.906 -1.903 1 98.31 34 TYR B C 1
ATOM 1420 O O . TYR B 1 34 ? 3.664 -25.875 -1.919 1 98.31 34 TYR B O 1
ATOM 1428 N N . LEU B 1 35 ? 3.258 -23.75 -2.201 1 98.19 35 LEU B N 1
ATOM 1429 C CA . LEU B 1 35 ? 4.648 -23.312 -2.148 1 98.19 35 LEU B CA 1
ATOM 1430 C C . LEU B 1 35 ? 4.875 -22.359 -0.986 1 98.19 35 LEU B C 1
ATOM 1432 O O . LEU B 1 35 ? 4.211 -21.312 -0.897 1 98.19 35 LEU B O 1
ATOM 1436 N N . ILE B 1 36 ? 5.777 -22.734 -0.088 1 98.62 36 ILE B N 1
ATOM 1437 C CA . ILE B 1 36 ? 6.027 -21.953 1.11 1 98.62 36 ILE B CA 1
ATOM 1438 C C . ILE B 1 36 ? 7.492 -21.516 1.144 1 98.62 36 ILE B C 1
ATOM 1440 O O . ILE B 1 36 ? 8.398 -22.344 1.01 1 98.62 36 ILE B O 1
ATOM 1444 N N . TYR B 1 37 ? 7.68 -20.266 1.252 1 98.44 37 TYR B N 1
ATOM 1445 C CA . TYR B 1 37 ? 9.047 -19.75 1.279 1 98.44 37 TYR B CA 1
ATOM 1446 C C . TYR B 1 37 ? 9.141 -18.484 2.125 1 98.44 37 TYR B C 1
ATOM 1448 O O . TYR B 1 37 ? 8.117 -17.969 2.594 1 98.44 37 TYR B O 1
ATOM 1456 N N . GLN B 1 38 ? 10.328 -18.047 2.387 1 98 38 GLN B N 1
ATOM 1457 C CA . GLN B 1 38 ? 10.602 -16.766 3.025 1 98 38 GLN B CA 1
ATOM 1458 C C . GLN B 1 38 ? 11.156 -15.758 2.021 1 98 38 GLN B C 1
ATOM 1460 O O . GLN B 1 38 ? 12.117 -16.047 1.312 1 98 38 GLN B O 1
ATOM 1465 N N . ASN B 1 39 ? 10.43 -14.641 1.979 1 94.19 39 ASN B N 1
ATOM 1466 C CA . ASN B 1 39 ? 10.93 -13.648 1.032 1 94.19 39 ASN B CA 1
ATOM 1467 C C . ASN B 1 39 ? 12.156 -12.914 1.579 1 94.19 39 ASN B C 1
ATOM 1469 O O . ASN B 1 39 ? 12.688 -13.289 2.623 1 94.19 39 ASN B O 1
ATOM 1473 N N . ASP B 1 40 ? 12.656 -11.938 0.827 1 89.62 40 ASP B N 1
ATOM 1474 C CA . ASP B 1 40 ? 13.891 -11.227 1.171 1 89.62 40 ASP B CA 1
ATOM 1475 C C . ASP B 1 40 ? 13.734 -10.461 2.482 1 89.62 40 ASP B C 1
ATOM 1477 O O . ASP B 1 40 ? 14.719 -10.227 3.189 1 89.62 40 ASP B O 1
ATOM 1481 N N . GLU B 1 41 ? 12.539 -10.141 2.805 1 87.25 41 GLU B N 1
ATOM 1482 C CA . GLU B 1 41 ? 12.242 -9.422 4.039 1 87.25 41 GLU B CA 1
ATOM 1483 C C . GLU B 1 41 ? 12.031 -10.383 5.203 1 87.25 41 GLU B C 1
ATOM 1485 O O . GLU B 1 41 ? 11.602 -9.977 6.285 1 87.25 41 GLU B O 1
ATOM 1490 N N . LYS B 1 42 ? 12.273 -11.586 4.973 1 92.56 42 LYS B N 1
ATOM 1491 C CA . LYS B 1 42 ? 12.164 -12.656 5.957 1 92.56 42 LYS B CA 1
ATOM 1492 C C . LYS B 1 42 ? 10.711 -12.891 6.363 1 92.56 42 LYS B C 1
ATOM 1494 O O . LYS B 1 42 ? 10.438 -13.273 7.5 1 92.56 42 LYS B O 1
ATOM 1499 N N . GLU B 1 43 ? 9.812 -12.555 5.547 1 94.56 43 GLU B N 1
ATOM 1500 C CA . GLU B 1 43 ? 8.398 -12.859 5.754 1 94.56 43 GLU B CA 1
ATOM 1501 C C . GLU B 1 43 ? 8.031 -14.203 5.148 1 94.56 43 GLU B C 1
ATOM 1503 O O . GLU B 1 43 ? 8.492 -14.555 4.062 1 94.56 43 GLU B O 1
ATOM 1508 N N . LYS B 1 44 ? 7.219 -14.867 5.887 1 97.94 44 LYS B N 1
ATOM 1509 C CA . LYS B 1 44 ? 6.672 -16.094 5.328 1 97.94 44 LYS B CA 1
ATOM 1510 C C . LYS B 1 44 ? 5.66 -15.805 4.227 1 97.94 44 LYS B C 1
ATOM 1512 O O . LYS B 1 44 ? 4.797 -14.938 4.383 1 97.94 44 LYS B O 1
ATOM 1517 N N . VAL B 1 45 ? 5.797 -16.453 3.096 1 97.88 45 VAL B N 1
ATOM 1518 C CA . VAL B 1 45 ? 4.859 -16.344 1.985 1 97.88 45 VAL B CA 1
ATOM 1519 C C . VAL B 1 45 ? 4.32 -17.734 1.62 1 97.88 45 VAL B C 1
ATOM 1521 O O . VAL B 1 45 ? 5.086 -18.688 1.527 1 97.88 45 VAL B O 1
ATOM 1524 N N . VAL B 1 46 ? 3.018 -17.828 1.461 1 98.62 46 VAL B N 1
ATOM 1525 C CA . VAL B 1 46 ? 2.377 -19.062 1.054 1 98.62 46 VAL B CA 1
ATOM 1526 C C . VAL B 1 46 ? 1.635 -18.859 -0.265 1 98.62 46 VAL B C 1
ATOM 1528 O O . VAL B 1 46 ? 0.774 -17.984 -0.37 1 98.62 46 VAL B O 1
ATOM 1531 N N . ILE B 1 47 ? 2.014 -19.656 -1.215 1 98.44 47 ILE B N 1
ATOM 1532 C CA . ILE B 1 47 ? 1.287 -19.703 -2.479 1 98.44 47 ILE B CA 1
ATOM 1533 C C . ILE B 1 47 ? 0.474 -20.984 -2.557 1 98.44 47 ILE B C 1
ATOM 1535 O O . ILE B 1 47 ? 1.039 -22.078 -2.613 1 98.44 47 ILE B O 1
ATOM 1539 N N . LYS B 1 48 ? -0.779 -20.812 -2.457 1 98.62 48 LYS B N 1
ATOM 1540 C CA . LYS B 1 48 ? -1.721 -21.922 -2.633 1 98.62 48 LYS B CA 1
ATOM 1541 C C . LYS B 1 48 ? -2.322 -21.906 -4.035 1 98.62 48 LYS B C 1
ATOM 1543 O O . LYS B 1 48 ? -2.863 -20.891 -4.477 1 98.62 48 LYS B O 1
ATOM 1548 N N . TYR B 1 49 ? -2.18 -23.031 -4.789 1 98.56 49 TYR B N 1
ATOM 1549 C CA . TYR B 1 49 ? -2.656 -22.969 -6.164 1 98.56 49 TYR B CA 1
ATOM 1550 C C . TYR B 1 49 ? -3.252 -24.312 -6.59 1 98.56 49 TYR B C 1
ATOM 1552 O O . TYR B 1 49 ? -2.984 -25.344 -5.969 1 98.56 49 TYR B O 1
ATOM 1560 N N . ASN B 1 50 ? -4.137 -24.312 -7.484 1 98.12 50 ASN B N 1
ATOM 1561 C CA . ASN B 1 50 ? -4.656 -25.469 -8.188 1 98.12 50 ASN B CA 1
ATOM 1562 C C . ASN B 1 50 ? -4.863 -25.188 -9.672 1 98.12 50 ASN B C 1
ATOM 1564 O O . ASN B 1 50 ? -4.191 -24.312 -10.242 1 98.12 50 ASN B O 1
ATOM 1568 N N . GLU B 1 51 ? -5.742 -25.875 -10.312 1 97.31 51 GLU B N 1
ATOM 1569 C CA . GLU B 1 51 ? -5.855 -25.781 -11.766 1 97.31 51 GLU B CA 1
ATOM 1570 C C . GLU B 1 51 ? -6.48 -24.453 -12.195 1 97.31 51 GLU B C 1
ATOM 1572 O O . GLU B 1 51 ? -6.352 -24.047 -13.344 1 97.31 51 GLU B O 1
ATOM 1577 N N . ASN B 1 52 ? -7.062 -23.75 -11.227 1 96.69 52 ASN B N 1
ATOM 1578 C CA . ASN B 1 52 ? -7.871 -22.625 -11.688 1 96.69 52 ASN B CA 1
ATOM 1579 C C . ASN B 1 52 ? -7.676 -21.406 -10.805 1 96.69 52 ASN B C 1
ATOM 1581 O O . ASN B 1 52 ? -8.148 -20.312 -11.141 1 96.69 52 ASN B O 1
ATOM 1585 N N . GLU B 1 53 ? -7.016 -21.594 -9.703 1 98 53 GLU B N 1
ATOM 1586 C CA . GLU B 1 53 ? -6.926 -20.469 -8.781 1 98 53 GLU B CA 1
ATOM 1587 C C . GLU B 1 53 ? -5.59 -20.453 -8.039 1 98 53 GLU B C 1
ATOM 1589 O O . GLU B 1 53 ? -4.93 -21.5 -7.934 1 98 53 GLU B O 1
ATOM 1594 N N . LEU B 1 54 ? -5.195 -19.312 -7.645 1 98.62 54 LEU B N 1
ATOM 1595 C CA . LEU B 1 54 ? -3.98 -19.094 -6.867 1 98.62 54 LEU B CA 1
ATOM 1596 C C . LEU B 1 54 ? -4.215 -18.062 -5.773 1 98.62 54 LEU B C 1
ATOM 1598 O O . LEU B 1 54 ? -4.863 -17.031 -6.008 1 98.62 54 LEU B O 1
ATOM 1602 N N . THR B 1 55 ? -3.834 -18.375 -4.574 1 98.69 55 THR B N 1
ATOM 1603 C CA . THR B 1 55 ? -3.846 -17.438 -3.457 1 98.69 55 THR B CA 1
ATOM 1604 C C . THR B 1 55 ? -2.432 -17.219 -2.924 1 98.69 55 THR B C 1
ATOM 1606 O O . THR B 1 55 ? -1.707 -18.172 -2.656 1 98.69 55 THR B O 1
ATOM 1609 N N . MET B 1 56 ? -2.094 -16.016 -2.912 1 98.19 56 MET B N 1
ATOM 1610 C CA . MET B 1 56 ? -0.804 -15.648 -2.336 1 98.19 56 MET B CA 1
ATOM 1611 C C . MET B 1 56 ? -0.99 -14.93 -1.001 1 98.19 56 MET B C 1
ATOM 1613 O O . MET B 1 56 ? -1.599 -13.859 -0.944 1 98.19 56 MET B O 1
ATOM 1617 N N . SER B 1 57 ? -0.45 -15.523 0.024 1 98 57 SER B N 1
ATOM 1618 C CA . SER B 1 57 ? -0.526 -14.953 1.364 1 98 57 SER B CA 1
ATOM 1619 C C . SER B 1 57 ? 0.855 -14.562 1.877 1 98 57 SER B C 1
ATOM 1621 O O . SER B 1 57 ? 1.76 -15.398 1.941 1 98 57 SER B O 1
ATOM 1623 N N . ARG B 1 58 ? 0.96 -13.297 2.105 1 95.81 58 ARG B N 1
ATOM 1624 C CA . ARG B 1 58 ? 2.176 -12.789 2.734 1 95.81 58 ARG B CA 1
ATOM 1625 C C . ARG B 1 58 ? 1.944 -12.492 4.211 1 95.81 58 ARG B C 1
ATOM 1627 O O . ARG B 1 58 ? 1.131 -11.633 4.555 1 95.81 58 ARG B O 1
ATOM 1634 N N . PHE B 1 59 ? 2.654 -13.234 5.031 1 95.62 59 PHE B N 1
ATOM 1635 C CA . PHE B 1 59 ? 2.461 -13.078 6.469 1 95.62 59 PHE B CA 1
ATOM 1636 C C . PHE B 1 59 ? 3.348 -11.969 7.02 1 95.62 59 PHE B C 1
ATOM 1638 O O . PHE B 1 59 ? 4.191 -12.211 7.883 1 95.62 59 PHE B O 1
ATOM 1645 N N . SER B 1 60 ? 3.105 -10.844 6.461 1 90.25 60 SER B N 1
ATOM 1646 C CA . SER B 1 60 ? 3.688 -9.594 6.945 1 90.25 60 SER B CA 1
ATOM 1647 C C . SER B 1 60 ? 2.838 -8.984 8.055 1 90.25 60 SER B C 1
ATOM 1649 O O . SER B 1 60 ? 1.863 -9.594 8.508 1 90.25 60 SER B O 1
ATOM 1651 N N . THR B 1 61 ? 3.369 -7.812 8.617 1 84.12 61 THR B N 1
ATOM 1652 C CA . THR B 1 61 ? 2.566 -7.027 9.547 1 84.12 61 THR B CA 1
ATOM 1653 C C . THR B 1 61 ? 2.271 -5.645 8.977 1 84.12 61 THR B C 1
ATOM 1655 O O . THR B 1 61 ? 3.162 -4.797 8.898 1 84.12 61 THR B O 1
ATOM 1658 N N . PRO B 1 62 ? 1.012 -5.461 8.516 1 87 62 PRO B N 1
ATOM 1659 C CA . PRO B 1 62 ? -0.127 -6.383 8.453 1 87 62 PRO B CA 1
ATOM 1660 C C . PRO B 1 62 ? 0.006 -7.41 7.336 1 87 62 PRO B C 1
ATOM 1662 O O . PRO B 1 62 ? 0.81 -7.23 6.418 1 87 62 PRO B O 1
ATOM 1665 N N . GLN B 1 63 ? -0.832 -8.445 7.484 1 92.94 63 GLN B N 1
ATOM 1666 C CA . GLN B 1 63 ? -0.849 -9.508 6.484 1 92.94 63 GLN B CA 1
ATOM 1667 C C . GLN B 1 63 ? -1.508 -9.031 5.191 1 92.94 63 GLN B C 1
ATOM 1669 O O . GLN B 1 63 ? -2.389 -8.172 5.215 1 92.94 63 GLN B O 1
ATOM 1674 N N . SER B 1 64 ? -1.053 -9.617 4.027 1 95.44 64 SER B N 1
ATOM 1675 C CA . SER B 1 64 ? -1.688 -9.352 2.74 1 95.44 64 SER B CA 1
ATOM 1676 C C . SER B 1 64 ? -2.053 -10.648 2.023 1 95.44 64 SER B C 1
ATOM 1678 O O . SER B 1 64 ? -1.285 -11.617 2.047 1 95.44 64 SER B O 1
ATOM 1680 N N . ILE B 1 65 ? -3.271 -10.656 1.441 1 97.38 65 ILE B N 1
ATOM 1681 C CA . ILE B 1 65 ? -3.768 -11.828 0.725 1 97.38 65 ILE B CA 1
ATOM 1682 C C . ILE B 1 65 ? -4.277 -11.414 -0.652 1 97.38 65 ILE B C 1
ATOM 1684 O O . ILE B 1 65 ? -5.129 -10.523 -0.764 1 97.38 65 ILE B O 1
ATOM 1688 N N . MET B 1 66 ? -3.688 -12.023 -1.66 1 97.5 66 MET B N 1
ATOM 1689 C CA . MET B 1 66 ? -4.18 -11.82 -3.02 1 97.5 66 MET B CA 1
ATOM 1690 C C . MET B 1 66 ? -4.734 -13.109 -3.598 1 97.5 66 MET B C 1
ATOM 1692 O O . MET B 1 66 ? -4.113 -14.172 -3.479 1 97.5 66 MET B O 1
ATOM 1696 N N . LYS B 1 67 ? -5.84 -12.938 -4.223 1 98.38 67 LYS B N 1
ATOM 1697 C CA . LYS B 1 67 ? -6.496 -14.094 -4.824 1 98.38 67 LYS B CA 1
ATOM 1698 C C . LYS B 1 67 ? -6.676 -13.906 -6.328 1 98.38 67 LYS B C 1
ATOM 1700 O O . LYS B 1 67 ? -7.02 -12.812 -6.781 1 98.38 67 LYS B O 1
ATOM 1705 N N . PHE B 1 68 ? -6.414 -14.984 -7.02 1 98.44 68 PHE B N 1
ATOM 1706 C CA . PHE B 1 68 ? -6.516 -14.984 -8.477 1 98.44 68 PHE B CA 1
ATOM 1707 C C . PHE B 1 68 ? -7.359 -16.156 -8.961 1 98.44 68 PHE B C 1
ATOM 1709 O O . PHE B 1 68 ? -7.117 -17.297 -8.578 1 98.44 68 PHE B O 1
ATOM 1716 N N . PHE B 1 69 ? -8.344 -15.82 -9.688 1 98.06 69 PHE B N 1
ATOM 1717 C CA . PHE B 1 69 ? -9.188 -16.828 -10.32 1 98.06 69 PHE B CA 1
ATOM 1718 C C . PHE B 1 69 ? -9.211 -16.641 -11.828 1 98.06 69 PHE B C 1
ATOM 1720 O O . PHE B 1 69 ? -9.484 -15.539 -12.32 1 98.06 69 PHE B O 1
ATOM 1727 N N . ALA B 1 70 ? -8.891 -17.719 -12.516 1 96.88 70 ALA B N 1
ATOM 1728 C CA . ALA B 1 70 ? -8.82 -17.656 -13.977 1 96.88 70 ALA B CA 1
ATOM 1729 C C . ALA B 1 70 ? -10.133 -17.141 -14.57 1 96.88 70 ALA B C 1
ATOM 1731 O O . ALA B 1 70 ? -11.195 -17.719 -14.336 1 96.88 70 ALA B O 1
ATOM 1732 N N . GLY B 1 71 ? -10.047 -16.047 -15.297 1 95.69 71 GLY B N 1
ATOM 1733 C CA . GLY B 1 71 ? -11.172 -15.523 -16.062 1 95.69 71 GLY B CA 1
ATOM 1734 C C . GLY B 1 71 ? -12.18 -14.773 -15.203 1 95.69 71 GLY B C 1
ATOM 1735 O O . GLY B 1 71 ? -13.305 -14.523 -15.641 1 95.69 71 GLY B O 1
ATOM 1736 N N . LYS B 1 72 ? -11.789 -14.492 -13.969 1 95.88 72 LYS B N 1
ATOM 1737 C CA . LYS B 1 72 ? -12.711 -13.82 -13.055 1 95.88 72 LYS B CA 1
ATOM 1738 C C . LYS B 1 72 ? -12.031 -12.656 -12.344 1 95.88 72 LYS B C 1
ATOM 1740 O O . LYS B 1 72 ? -10.82 -12.688 -12.117 1 95.88 72 LYS B O 1
ATOM 1745 N N . LYS B 1 73 ? -12.812 -11.703 -12.078 1 97.5 73 LYS B N 1
ATOM 1746 C CA . LYS B 1 73 ? -12.375 -10.633 -11.188 1 97.5 73 LYS B CA 1
ATOM 1747 C C . LYS B 1 73 ? -12.641 -10.984 -9.734 1 97.5 73 LYS B C 1
ATOM 1749 O O . LYS B 1 73 ? -13.695 -11.531 -9.398 1 97.5 73 LYS B O 1
ATOM 1754 N N . VAL B 1 74 ? -11.664 -10.781 -8.953 1 97.81 74 VAL B N 1
ATOM 1755 C CA . VAL B 1 74 ? -11.781 -11.086 -7.531 1 97.81 74 VAL B CA 1
ATOM 1756 C C . VAL B 1 74 ? -11.492 -9.836 -6.707 1 97.81 74 VAL B C 1
ATOM 1758 O O . VAL B 1 74 ? -10.477 -9.164 -6.914 1 97.81 74 VAL B O 1
ATOM 1761 N N . LEU B 1 75 ? -12.445 -9.492 -5.852 1 96 75 LEU B N 1
ATOM 1762 C CA . LEU B 1 75 ? -12.242 -8.375 -4.938 1 96 75 LEU B CA 1
ATOM 1763 C C . LEU B 1 75 ? -11.25 -8.742 -3.834 1 96 75 LEU B C 1
ATOM 1765 O O . LEU B 1 75 ? -11.391 -9.789 -3.195 1 96 75 LEU B O 1
ATOM 1769 N N . ILE B 1 76 ? -10.18 -7.848 -3.66 1 94.94 76 ILE B N 1
ATOM 1770 C CA . ILE B 1 76 ? -9.203 -8.086 -2.602 1 94.94 76 ILE B CA 1
ATOM 1771 C C . ILE B 1 76 ? -9.008 -6.805 -1.79 1 94.94 76 ILE B C 1
ATOM 1773 O O . ILE B 1 76 ? -9.242 -5.703 -2.287 1 94.94 76 ILE B O 1
ATOM 1777 N N . ALA B 1 77 ? -8.672 -7.016 -0.568 1 91.88 77 ALA B N 1
ATOM 1778 C CA . ALA B 1 77 ? -8.367 -5.918 0.342 1 91.88 77 ALA B CA 1
ATOM 1779 C C . ALA B 1 77 ? -6.887 -5.918 0.721 1 91.88 77 ALA B C 1
ATOM 1781 O O . ALA B 1 77 ? -6.383 -6.895 1.282 1 91.88 77 ALA B O 1
ATOM 1782 N N . LEU B 1 78 ? -6.152 -4.824 0.364 1 92.25 78 LEU B N 1
ATOM 1783 C CA . LEU B 1 78 ? -4.715 -4.777 0.601 1 92.25 78 LEU B CA 1
ATOM 1784 C C . LEU B 1 78 ? -4.363 -3.686 1.604 1 92.25 78 LEU B C 1
ATOM 1786 O O . LEU B 1 78 ? -4.922 -2.586 1.552 1 92.25 78 LEU B O 1
ATOM 1790 N N . PRO B 1 79 ? -3.508 -4.02 2.455 1 90.31 79 PRO B N 1
ATOM 1791 C CA . PRO B 1 79 ? -3.033 -2.977 3.367 1 90.31 79 PRO B CA 1
ATOM 1792 C C . PRO B 1 79 ? -2.062 -2.008 2.699 1 90.31 79 PRO B C 1
ATOM 1794 O O . PRO B 1 79 ? -1.174 -2.43 1.954 1 90.31 79 PRO B O 1
ATOM 1797 N N . THR B 1 80 ? -2.229 -0.76 2.855 1 87.19 80 THR B N 1
ATOM 1798 C CA . THR B 1 80 ? -1.327 0.312 2.447 1 87.19 80 THR B CA 1
ATOM 1799 C C . THR B 1 80 ? -1.112 1.303 3.588 1 87.19 80 THR B C 1
ATOM 1801 O O . THR B 1 80 ? -1.786 1.228 4.617 1 87.19 80 THR B O 1
ATOM 1804 N N . PRO B 1 81 ? -0.218 2.17 3.422 1 85.5 81 PRO B N 1
ATOM 1805 C CA . PRO B 1 81 ? -0.036 3.193 4.453 1 85.5 81 PRO B CA 1
ATOM 1806 C C . PRO B 1 81 ? -1.275 4.066 4.645 1 85.5 81 PRO B C 1
ATOM 1808 O O . PRO B 1 81 ? -1.407 4.742 5.668 1 85.5 81 PRO B O 1
ATOM 1811 N N . MET B 1 82 ? -2.17 4.051 3.682 1 83 82 MET B N 1
ATOM 1812 C CA . MET B 1 82 ? -3.389 4.852 3.756 1 83 82 MET B CA 1
ATOM 1813 C C . MET B 1 82 ? -4.539 4.043 4.348 1 83 82 MET B C 1
ATOM 1815 O O . MET B 1 82 ? -5.652 4.547 4.484 1 83 82 MET B O 1
ATOM 1819 N N . GLY B 1 83 ? -4.18 2.814 4.723 1 82.75 83 GLY B N 1
ATOM 1820 C CA . GLY B 1 83 ? -5.203 1.901 5.207 1 82.75 83 GLY B CA 1
ATOM 1821 C C . GLY B 1 83 ? -5.438 0.723 4.281 1 82.75 83 GLY B C 1
ATOM 1822 O O . GLY B 1 83 ? -4.598 0.415 3.434 1 82.75 83 GLY B O 1
ATOM 1823 N N . ILE B 1 84 ? -6.57 0.069 4.562 1 85.25 84 ILE B N 1
ATOM 1824 C CA . ILE B 1 84 ? -6.953 -1.072 3.738 1 85.25 84 ILE B CA 1
ATOM 1825 C C . ILE B 1 84 ? -7.609 -0.582 2.451 1 85.25 84 ILE B C 1
ATOM 1827 O O . ILE B 1 84 ? -8.562 0.198 2.494 1 85.25 84 ILE B O 1
ATOM 1831 N N . GLN B 1 85 ? -7.031 -1.004 1.402 1 83.88 85 GLN B N 1
ATOM 1832 C CA . GLN B 1 85 ? -7.555 -0.62 0.095 1 83.88 85 GLN B CA 1
ATOM 1833 C C . GLN B 1 85 ? -8.156 -1.819 -0.629 1 83.88 85 GLN B C 1
ATOM 1835 O O . GLN B 1 85 ? -7.629 -2.93 -0.55 1 83.88 85 GLN B O 1
ATOM 1840 N N . GLN B 1 86 ? -9.18 -1.436 -1.398 1 87.75 86 GLN B N 1
ATOM 1841 C CA . GLN B 1 86 ? -9.836 -2.492 -2.158 1 87.75 86 GLN B CA 1
ATOM 1842 C C . GLN B 1 86 ? -9.406 -2.467 -3.623 1 87.75 86 GLN B C 1
ATOM 1844 O O . GLN B 1 86 ? -9.375 -1.405 -4.246 1 87.75 86 GLN B O 1
ATOM 1849 N N . PHE B 1 87 ? -9.062 -3.627 -4.133 1 91.44 87 PHE B N 1
ATOM 1850 C CA . PHE B 1 87 ? -8.711 -3.814 -5.535 1 91.44 87 PHE B CA 1
ATOM 1851 C C . PHE B 1 87 ? -9.43 -5.023 -6.117 1 91.44 87 PHE B C 1
ATOM 1853 O O . PHE B 1 87 ? -10 -5.832 -5.375 1 91.44 87 PHE B O 1
ATOM 1860 N N . LEU B 1 88 ? -9.43 -5.008 -7.41 1 95.19 88 LEU B N 1
ATOM 1861 C CA . LEU B 1 88 ? -9.805 -6.215 -8.141 1 95.19 88 LEU B CA 1
ATOM 1862 C C . LEU B 1 88 ? -8.602 -6.832 -8.836 1 95.19 88 LEU B C 1
ATOM 1864 O O . LEU B 1 88 ? -7.801 -6.121 -9.445 1 95.19 88 LEU B O 1
ATOM 1868 N N . THR B 1 89 ? -8.445 -8.125 -8.641 1 97.5 89 THR B N 1
ATOM 1869 C CA . THR B 1 89 ? -7.551 -8.844 -9.539 1 97.5 89 THR B CA 1
ATOM 1870 C C . THR B 1 89 ? -8.312 -9.398 -10.734 1 97.5 89 THR B C 1
ATOM 1872 O O . THR B 1 89 ? -9.305 -10.117 -10.57 1 97.5 89 THR B O 1
ATOM 1875 N N . ASP B 1 90 ? -7.949 -8.992 -11.883 1 97.94 90 ASP B N 1
ATOM 1876 C CA . ASP B 1 90 ? -8.523 -9.492 -13.125 1 97.94 90 ASP B CA 1
ATOM 1877 C C . ASP B 1 90 ? -7.535 -10.414 -13.852 1 97.94 90 ASP B C 1
ATOM 1879 O O . ASP B 1 90 ? -6.656 -9.938 -14.578 1 97.94 90 ASP B O 1
ATOM 1883 N N . THR B 1 91 ? -7.738 -11.734 -13.656 1 98.12 91 THR B N 1
ATOM 1884 C CA . THR B 1 91 ? -6.805 -12.719 -14.195 1 98.12 91 THR B CA 1
ATOM 1885 C C . THR B 1 91 ? -7.172 -13.086 -15.625 1 98.12 91 THR B C 1
ATOM 1887 O O . THR B 1 91 ? -8.164 -13.781 -15.859 1 98.12 91 THR B O 1
ATOM 1890 N N . ARG B 1 92 ? -6.355 -12.75 -16.531 1 96.94 92 ARG B N 1
ATOM 1891 C CA . ARG B 1 92 ? -6.656 -12.977 -17.938 1 96.94 92 ARG B CA 1
ATOM 1892 C C . ARG B 1 92 ? -5.984 -14.242 -18.453 1 96.94 92 ARG B C 1
ATOM 1894 O O . ARG B 1 92 ? -6.375 -14.789 -19.484 1 96.94 92 ARG B O 1
ATOM 1901 N N . HIS B 1 93 ? -4.922 -14.602 -17.812 1 98.06 93 HIS B N 1
ATOM 1902 C CA . HIS B 1 93 ? -4.184 -15.797 -18.203 1 98.06 93 HIS B CA 1
ATOM 1903 C C . HIS B 1 93 ? -3.707 -16.578 -16.984 1 98.06 93 HIS B C 1
ATOM 1905 O O . HIS B 1 93 ? -3.152 -15.992 -16.047 1 98.06 93 HIS B O 1
ATOM 1911 N N . TYR B 1 94 ? -4.074 -17.828 -16.922 1 98.56 94 TYR B N 1
ATOM 1912 C CA . TYR B 1 94 ? -3.68 -18.766 -15.875 1 98.56 94 TYR B CA 1
ATOM 1913 C C . TYR B 1 94 ? -3.365 -20.141 -16.469 1 98.56 94 TYR B C 1
ATOM 1915 O O . TYR B 1 94 ? -4.254 -20.812 -17 1 98.56 94 TYR B O 1
ATOM 1923 N N . GLN B 1 95 ? -2.068 -20.5 -16.344 1 98.31 95 GLN B N 1
ATOM 1924 C CA . GLN B 1 95 ? -1.665 -21.766 -16.938 1 98.31 95 GLN B CA 1
ATOM 1925 C C . GLN B 1 95 ? -0.695 -22.516 -16.016 1 98.31 95 GLN B C 1
ATOM 1927 O O . GLN B 1 95 ? 0.409 -22.031 -15.758 1 98.31 95 GLN B O 1
ATOM 1932 N N . LEU B 1 96 ? -1.176 -23.625 -15.562 1 97.88 96 LEU B N 1
ATOM 1933 C CA . LEU B 1 96 ? -0.348 -24.5 -14.75 1 97.88 96 LEU B CA 1
ATOM 1934 C C . LEU B 1 96 ? 0.215 -25.641 -15.586 1 97.88 96 LEU B C 1
ATOM 1936 O O . LEU B 1 96 ? -0.534 -26.344 -16.266 1 97.88 96 LEU B O 1
ATOM 1940 N N . ASP B 1 97 ? 1.51 -25.75 -15.633 1 97.19 97 ASP B N 1
ATOM 1941 C CA . ASP B 1 97 ? 2.188 -26.859 -16.297 1 97.19 97 ASP B CA 1
ATOM 1942 C C . ASP B 1 97 ? 2.875 -27.781 -15.273 1 97.19 97 ASP B C 1
ATOM 1944 O O . ASP B 1 97 ? 3.982 -27.484 -14.82 1 97.19 97 ASP B O 1
ATOM 1948 N N . HIS B 1 98 ? 2.268 -28.906 -14.992 1 91.75 98 HIS B N 1
ATOM 1949 C CA . HIS B 1 98 ? 2.797 -29.828 -14 1 91.75 98 HIS B CA 1
ATOM 1950 C C . HIS B 1 98 ? 4.113 -30.453 -14.461 1 91.75 98 HIS B C 1
ATOM 1952 O O . HIS B 1 98 ? 5.023 -30.656 -13.656 1 91.75 98 HIS B O 1
ATOM 1958 N N . ALA B 1 99 ? 4.168 -30.703 -15.688 1 93.19 99 ALA B N 1
ATOM 1959 C CA . ALA B 1 99 ? 5.344 -31.391 -16.234 1 93.19 99 ALA B CA 1
ATOM 1960 C C . ALA B 1 99 ? 6.59 -30.516 -16.078 1 93.19 99 ALA B C 1
ATOM 1962 O O . ALA B 1 99 ? 7.652 -31 -15.695 1 93.19 99 ALA B O 1
ATOM 1963 N N . SER B 1 100 ? 6.445 -29.266 -16.391 1 93.81 100 SER B N 1
ATOM 1964 C CA . SER B 1 100 ? 7.582 -28.344 -16.328 1 93.81 100 SER B CA 1
ATOM 1965 C C . SER B 1 100 ? 7.66 -27.641 -14.992 1 93.81 100 SER B C 1
ATOM 1967 O O . SER B 1 100 ? 8.578 -26.844 -14.75 1 93.81 100 SER B O 1
ATOM 1969 N N . GLN B 1 101 ? 6.715 -27.891 -14.047 1 95 101 GLN B N 1
ATOM 1970 C CA . GLN B 1 101 ? 6.656 -27.266 -12.727 1 95 101 GLN B CA 1
ATOM 1971 C C . GLN B 1 101 ? 6.703 -25.75 -12.836 1 95 101 GLN B C 1
ATOM 1973 O O . GLN B 1 101 ? 7.59 -25.109 -12.273 1 95 101 GLN B O 1
ATOM 1978 N N . GLN B 1 102 ? 5.73 -25.297 -13.625 1 97.88 102 GLN B N 1
ATOM 1979 C CA . GLN B 1 102 ? 5.637 -23.875 -13.898 1 97.88 102 GLN B CA 1
ATOM 1980 C C . GLN B 1 102 ? 4.191 -23.391 -13.828 1 97.88 102 GLN B C 1
ATOM 1982 O O . GLN B 1 102 ? 3.266 -24.141 -14.148 1 97.88 102 GLN B O 1
ATOM 1987 N N . LEU B 1 103 ? 4.035 -22.203 -13.406 1 98.56 103 LEU B N 1
ATOM 1988 C CA . LEU B 1 103 ? 2.738 -21.547 -13.406 1 98.56 103 LEU B CA 1
ATOM 1989 C C . LEU B 1 103 ? 2.857 -20.125 -13.938 1 98.56 103 LEU B C 1
ATOM 1991 O O . LEU B 1 103 ? 3.684 -19.344 -13.445 1 98.56 103 LEU B O 1
ATOM 1995 N N . ALA B 1 104 ? 2.098 -19.828 -15.016 1 98.62 104 ALA B N 1
ATOM 1996 C CA . ALA B 1 104 ? 2.027 -18.484 -15.586 1 98.62 104 ALA B CA 1
ATOM 1997 C C . ALA B 1 104 ? 0.724 -17.797 -15.203 1 98.62 104 ALA B C 1
ATOM 1999 O O . ALA B 1 104 ? -0.362 -18.344 -15.391 1 98.62 104 ALA B O 1
ATOM 2000 N N . LEU B 1 105 ? 0.85 -16.656 -14.617 1 98.56 105 LEU B N 1
ATOM 2001 C CA . LEU B 1 105 ? -0.278 -15.859 -14.141 1 98.56 105 LEU B CA 1
ATOM 2002 C C . LEU B 1 105 ? -0.191 -14.422 -14.664 1 98.56 105 LEU B C 1
ATOM 2004 O O . LEU B 1 105 ? 0.692 -13.664 -14.258 1 98.56 105 LEU B O 1
ATOM 2008 N N . HIS B 1 106 ? -1.086 -14.039 -15.68 1 98.19 106 HIS B N 1
ATOM 2009 C CA . HIS B 1 106 ? -1.223 -12.656 -16.141 1 98.19 106 HIS B CA 1
ATOM 2010 C C . HIS B 1 106 ? -2.496 -12.016 -15.602 1 98.19 106 HIS B C 1
ATOM 2012 O O . HIS B 1 106 ? -3.592 -12.555 -15.781 1 98.19 106 HIS B O 1
ATOM 2018 N N . TYR B 1 107 ? -2.324 -10.914 -14.891 1 97.69 107 TYR B N 1
ATOM 2019 C CA . TYR B 1 107 ? -3.498 -10.273 -14.312 1 97.69 107 TYR B CA 1
ATOM 2020 C C . TYR B 1 107 ? -3.338 -8.758 -14.289 1 97.69 107 TYR B C 1
ATOM 2022 O O . TYR B 1 107 ? -2.217 -8.242 -14.312 1 97.69 107 TYR B O 1
ATOM 2030 N N . ASP B 1 108 ? -4.477 -8.109 -14.219 1 95.75 108 ASP B N 1
ATOM 2031 C CA . ASP B 1 108 ? -4.523 -6.676 -13.945 1 95.75 108 ASP B CA 1
ATOM 2032 C C . ASP B 1 108 ? -5.004 -6.406 -12.516 1 95.75 108 ASP B C 1
ATOM 2034 O O . ASP B 1 108 ? -5.914 -7.078 -12.023 1 95.75 108 ASP B O 1
ATOM 2038 N N . LEU B 1 109 ? -4.32 -5.496 -11.906 1 93.56 109 LEU B N 1
ATOM 2039 C CA . LEU B 1 109 ? -4.855 -4.918 -10.68 1 93.56 109 LEU B CA 1
ATOM 2040 C C . LEU B 1 109 ? -5.723 -3.701 -10.977 1 93.56 109 LEU B C 1
ATOM 2042 O O . LEU B 1 109 ? -5.234 -2.705 -11.523 1 93.56 109 LEU B O 1
ATOM 2046 N N . LEU B 1 110 ? -6.988 -3.846 -10.609 1 91.44 110 LEU B N 1
ATOM 2047 C CA . LEU B 1 110 ? -7.941 -2.787 -10.922 1 91.44 110 LEU B CA 1
ATOM 2048 C C . LEU B 1 110 ? -8.414 -2.088 -9.656 1 91.44 110 LEU B C 1
ATOM 2050 O O . LEU B 1 110 ? -8.539 -2.721 -8.602 1 91.44 110 LEU B O 1
ATOM 2054 N N . GLN B 1 111 ? -8.641 -0.806 -9.859 1 84 111 GLN B N 1
ATOM 2055 C CA . GLN B 1 111 ? -9.352 -0.118 -8.789 1 84 111 GLN B CA 1
ATOM 2056 C C . GLN B 1 111 ? -10.758 -0.683 -8.609 1 84 111 GLN B C 1
ATOM 2058 O O . GLN B 1 111 ? -11.492 -0.854 -9.586 1 84 111 GLN B O 1
ATOM 2063 N N . ALA B 1 112 ? -11.148 -0.9 -7.418 1 84.25 112 ALA B N 1
ATOM 2064 C CA . ALA B 1 112 ? -12.375 -1.653 -7.168 1 84.25 112 ALA B CA 1
ATOM 2065 C C . ALA B 1 112 ? -13.602 -0.896 -7.676 1 84.25 112 ALA B C 1
ATOM 2067 O O . ALA B 1 112 ? -14.492 -1.486 -8.281 1 84.25 112 ALA B O 1
ATOM 2068 N N . HIS B 1 113 ? -13.633 0.375 -7.543 1 78.62 113 HIS B N 1
ATOM 2069 C CA . HIS B 1 113 ? -14.844 1.138 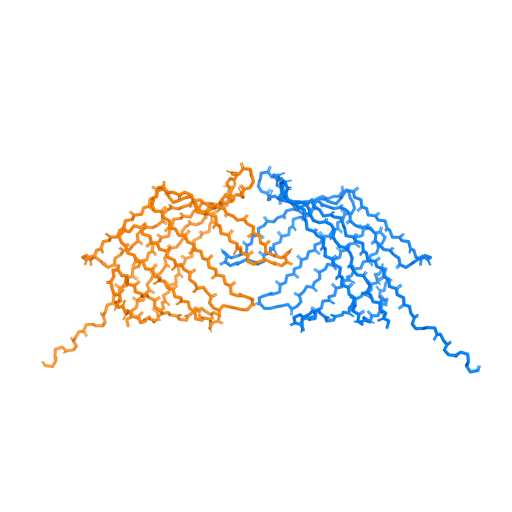-7.832 1 78.62 113 HIS B CA 1
ATOM 2070 C C . HIS B 1 113 ? -14.906 1.536 -9.305 1 78.62 113 HIS B C 1
ATOM 2072 O O . HIS B 1 113 ? -15.969 1.478 -9.922 1 78.62 113 HIS B O 1
ATOM 2078 N N . THR B 1 114 ? -13.797 1.889 -9.93 1 78.88 114 THR B N 1
ATOM 2079 C CA . THR B 1 114 ? -13.797 2.412 -11.297 1 78.88 114 THR B CA 1
ATOM 2080 C C . THR B 1 114 ? -13.367 1.337 -12.289 1 78.88 114 THR B C 1
ATOM 2082 O O . THR B 1 114 ? -13.547 1.495 -13.5 1 78.88 114 THR B O 1
ATOM 2085 N N . GLU B 1 115 ? -12.711 0.334 -11.82 1 86.12 115 GLU B N 1
ATOM 2086 C CA . GLU B 1 115 ? -12.125 -0.753 -12.602 1 86.12 115 GLU B CA 1
ATOM 2087 C C . GLU B 1 115 ? -11.039 -0.237 -13.539 1 86.12 115 GLU B C 1
ATOM 2089 O O . GLU B 1 115 ? -10.719 -0.88 -14.539 1 86.12 115 GLU B O 1
ATOM 2094 N N . ALA B 1 116 ? -10.609 0.907 -13.141 1 83.62 116 ALA B N 1
ATOM 2095 C CA . ALA B 1 116 ? -9.422 1.391 -13.844 1 83.62 116 ALA B CA 1
ATOM 2096 C C . ALA B 1 116 ? -8.195 0.553 -13.5 1 83.62 116 ALA B C 1
ATOM 2098 O O . ALA B 1 116 ? -8.008 0.174 -12.336 1 83.62 116 ALA B O 1
ATOM 2099 N N . SER B 1 117 ? -7.406 0.277 -14.547 1 86.62 117 SER B N 1
ATOM 2100 C CA . SER B 1 117 ? -6.219 -0.546 -14.336 1 86.62 117 SER B CA 1
ATOM 2101 C C . SER B 1 117 ? -5.141 0.222 -13.578 1 86.62 117 SER B C 1
ATOM 2103 O O . SER B 1 117 ? -4.793 1.343 -13.953 1 86.62 117 SER B O 1
ATOM 2105 N N . PHE B 1 118 ? -4.738 -0.378 -12.594 1 83.88 118 PHE B N 1
ATOM 2106 C CA . PHE B 1 118 ? -3.641 0.175 -11.812 1 83.88 118 PHE B CA 1
ATOM 2107 C C . PHE B 1 118 ? -2.299 -0.319 -12.344 1 83.88 118 PHE B C 1
ATOM 2109 O O . PHE B 1 118 ? -1.362 0.467 -12.508 1 83.88 118 PHE B O 1
ATOM 2116 N N . ALA B 1 119 ? -2.283 -1.534 -12.586 1 89.62 119 ALA B N 1
ATOM 2117 C CA . ALA B 1 119 ? -1.069 -2.172 -13.094 1 89.62 119 ALA B CA 1
ATOM 2118 C C . ALA B 1 119 ? -1.385 -3.52 -13.734 1 89.62 119 ALA B C 1
ATOM 2120 O O . ALA B 1 119 ? -2.447 -4.098 -13.492 1 89.62 119 ALA B O 1
ATOM 2121 N N . SER B 1 120 ? -0.505 -3.869 -14.594 1 94 120 SER B N 1
ATOM 2122 C CA . SER B 1 120 ? -0.59 -5.18 -15.227 1 94 120 SER B CA 1
ATOM 2123 C C . SER B 1 120 ? 0.613 -6.047 -14.875 1 94 120 SER B C 1
ATOM 2125 O O . SER B 1 120 ? 1.748 -5.566 -14.859 1 94 120 SER B O 1
ATOM 2127 N N . TYR B 1 121 ? 0.322 -7.277 -14.586 1 96.06 121 TYR B N 1
ATOM 2128 C CA . TYR B 1 121 ? 1.364 -8.18 -14.117 1 96.06 121 TYR B CA 1
ATOM 2129 C C . TYR B 1 121 ? 1.432 -9.438 -14.977 1 96.06 121 TYR B C 1
ATOM 2131 O O . TYR B 1 121 ? 0.399 -10 -15.344 1 96.06 121 TYR B O 1
ATOM 2139 N N . GLN B 1 122 ? 2.617 -9.773 -15.32 1 97.5 122 GLN B N 1
ATOM 2140 C CA . GLN B 1 122 ? 2.932 -11.086 -15.883 1 97.5 122 GLN B CA 1
ATOM 2141 C C . GLN B 1 122 ? 3.869 -11.867 -14.961 1 97.5 122 GLN B C 1
ATOM 2143 O O . GLN B 1 122 ? 5.09 -11.695 -15.023 1 97.5 122 GLN B O 1
ATOM 2148 N N . LEU B 1 123 ? 3.248 -12.758 -14.148 1 97.81 123 LEU B N 1
ATOM 2149 C CA . LEU B 1 123 ? 3.961 -13.5 -13.117 1 97.81 123 LEU B CA 1
ATOM 2150 C C . LEU B 1 123 ? 4.227 -14.938 -13.57 1 97.81 123 LEU B C 1
ATOM 2152 O O . LEU B 1 123 ? 3.318 -15.617 -14.039 1 97.81 123 LEU B O 1
ATOM 2156 N N . GLU B 1 124 ? 5.438 -15.305 -13.461 1 98.38 124 GLU B N 1
ATOM 2157 C CA . GLU B 1 124 ? 5.84 -16.672 -13.742 1 98.38 124 GLU B CA 1
ATOM 2158 C C . GLU B 1 124 ? 6.477 -17.328 -12.516 1 98.38 124 GLU B C 1
ATOM 2160 O O . GLU B 1 124 ? 7.395 -16.766 -11.914 1 98.38 124 GLU B O 1
ATOM 2165 N N . LEU B 1 125 ? 5.957 -18.422 -12.148 1 98.38 125 LEU B N 1
ATOM 2166 C CA . LEU B 1 125 ? 6.52 -19.25 -11.078 1 98.38 125 LEU B CA 1
ATOM 2167 C C . LEU B 1 125 ? 7.09 -20.547 -11.641 1 98.38 125 LEU B C 1
ATOM 2169 O O . LEU B 1 125 ? 6.457 -21.203 -12.469 1 98.38 125 LEU B O 1
ATOM 2173 N N . SER B 1 126 ? 8.258 -20.859 -11.242 1 98.06 126 SER B N 1
ATOM 2174 C CA . SER B 1 126 ? 8.852 -22.156 -11.562 1 98.06 126 SER B CA 1
ATOM 2175 C C . SER B 1 126 ? 9.586 -22.734 -10.359 1 98.06 126 SER B C 1
ATOM 2177 O O . SER B 1 126 ? 10.188 -22 -9.57 1 98.06 126 SER B O 1
ATOM 2179 N N . TRP B 1 127 ? 9.484 -24.031 -10.18 1 96.62 127 TRP B N 1
ATOM 2180 C CA . TRP B 1 127 ? 10.18 -24.641 -9.055 1 96.62 127 TRP B CA 1
ATOM 2181 C C . TRP B 1 127 ? 10.852 -25.953 -9.461 1 96.62 127 TRP B C 1
ATOM 2183 O O . TRP B 1 127 ? 10.461 -26.578 -10.461 1 96.62 127 TRP B O 1
ATOM 2193 N N . THR B 1 128 ? 11.914 -26.203 -8.805 1 93.5 128 THR B N 1
ATOM 2194 C CA . THR B 1 128 ? 12.688 -27.406 -9.07 1 93.5 128 THR B CA 1
ATOM 2195 C C . THR B 1 128 ? 12.953 -28.172 -7.777 1 93.5 128 THR B C 1
ATOM 2197 O O . THR B 1 128 ? 13.18 -27.578 -6.727 1 93.5 128 THR B O 1
ATOM 2200 N N . PHE B 1 129 ? 12.852 -29.5 -7.812 1 88.62 129 PHE B N 1
ATOM 2201 C CA . PHE B 1 129 ? 13.148 -30.375 -6.684 1 88.62 129 PHE B CA 1
ATOM 2202 C C . PHE B 1 129 ? 14.609 -30.828 -6.723 1 88.62 129 PHE B C 1
ATOM 2204 O O . PHE B 1 129 ? 15.211 -30.906 -7.793 1 88.62 129 PHE B O 1
ATOM 2211 N N . PRO B 1 130 ? 15.25 -30.875 -5.543 1 80.75 130 PRO B N 1
ATOM 2212 C CA . PRO B 1 130 ? 16.641 -31.359 -5.547 1 80.75 130 PRO B CA 1
ATOM 2213 C C . PRO B 1 130 ? 16.812 -32.688 -6.27 1 80.75 130 PRO B C 1
ATOM 2215 O O . PRO B 1 130 ? 15.883 -33.5 -6.277 1 80.75 130 PRO B O 1
ATOM 2218 N N . GLU B 1 131 ? 17.812 -32.75 -7.273 1 72.31 131 GLU B N 1
ATOM 2219 C CA . GLU B 1 131 ? 18.141 -34 -7.922 1 72.31 131 GLU B CA 1
ATOM 2220 C C . GLU B 1 131 ? 18.422 -35.094 -6.891 1 72.31 131 GLU B C 1
ATOM 2222 O O . GLU B 1 131 ? 19 -34.844 -5.84 1 72.31 131 GLU B O 1
ATOM 2227 N N . ALA B 1 132 ? 17.609 -36.188 -6.77 1 63.16 132 ALA B N 1
ATOM 2228 C CA . ALA B 1 132 ? 17.891 -37.344 -5.926 1 63.16 132 ALA B CA 1
ATOM 2229 C C . ALA B 1 132 ? 19.359 -37.75 -6.055 1 63.16 132 ALA B C 1
ATOM 2231 O O . ALA B 1 132 ? 19.906 -37.781 -7.156 1 63.16 132 ALA B O 1
ATOM 2232 N N . ASP B 1 133 ? 20.203 -37.438 -5.121 1 54.44 133 ASP B N 1
ATOM 2233 C CA . ASP B 1 133 ? 21.516 -38.062 -5.168 1 54.44 133 ASP B CA 1
ATOM 2234 C C . ASP B 1 133 ? 21.375 -39.562 -5.512 1 54.44 133 ASP B C 1
ATOM 2236 O O . ASP B 1 133 ? 20.609 -40.281 -4.871 1 54.44 133 ASP B O 1
ATOM 2240 N N . ASP B 1 134 ? 21.531 -39.969 -6.734 1 48.47 134 ASP B N 1
ATOM 2241 C CA . ASP B 1 134 ? 21.781 -41.375 -6.965 1 48.47 134 ASP B CA 1
ATOM 2242 C C . ASP B 1 134 ? 22.75 -41.938 -5.926 1 48.47 134 ASP B C 1
ATOM 2244 O O . ASP B 1 134 ? 23.906 -41.531 -5.855 1 48.47 134 ASP B O 1
ATOM 2248 N N . GLU B 1 135 ? 22.328 -42.219 -4.734 1 40.31 135 GLU B N 1
ATOM 2249 C CA . GLU B 1 135 ? 23.172 -43.25 -4.145 1 40.31 135 GLU B CA 1
ATOM 2250 C C . GLU B 1 135 ? 23.141 -44.531 -4.973 1 40.31 135 GLU B C 1
ATOM 2252 O O . GLU B 1 135 ? 22.094 -44.906 -5.504 1 40.31 135 GLU B O 1
#